Protein 8VJ1 (pdb70)

B-factor: mean 32.33, std 13.16, range [9.82, 126.59]

Nearest PDB structures (foldseek):
  8vj1-assembly1_A  TM=9.528E-01  e=2.707E-09  Borreliella garinii
  8xgc-assembly1_4  TM=5.838E-01  e=3.145E+00  Saccharomyces cerevisiae
  5no6-assembly2_I  TM=5.162E-01  e=2.946E+00  Homo sapiens
  8vj1-assembly1_A  TM=9.288E-01  e=2.405E-08  Borreliella garinii
  8vj1-assembly1_A  TM=1.007E+00  e=1.939E-09  Borreliella garinii

Solvent-accessible surface area: 14933 Å² total

Structure (mmCIF, N/CA/C/O backbone):
data_8VJ1
#
_entry.id   8VJ1
#
_cell.length_a   114.583
_cell.length_b   114.583
_cell.length_c   114.583
_cell.angle_alpha   90.000
_cell.angle_beta   90.000
_cell.angle_gamma   90.000
#
_symmetry.space_group_name_H-M   'P 43 3 2'
#
loop_
_entity.id
_entity.type
_entity.pdbx_description
1 polymer 'Telomere resolvase ResT'
2 water water
#
loop_
_atom_site.group_PDB
_atom_site.id
_atom_site.type_symbol
_atom_site.label_atom_id
_atom_site.label_alt_id
_atom_site.label_comp_id
_atom_site.label_asym_id
_atom_site.label_entity_id
_atom_site.label_seq_id
_atom_site.pdbx_PDB_ins_code
_atom_site.Cartn_x
_atom_site.Cartn_y
_atom_site.Cartn_z
_atom_site.occupancy
_atom_site.B_iso_or_equiv
_atom_site.auth_seq_id
_atom_site.auth_comp_id
_atom_site.auth_asym_id
_atom_site.auth_atom_id
_atom_site.pdbx_PDB_model_num
ATOM 1 N N . THR A 1 4 ? -2.95540 -10.15489 27.13689 1.000 34.43632 4 THR A N 1
ATOM 2 C CA . THR A 1 4 ? -1.69239 -9.42851 27.32475 1.000 42.22411 4 THR A CA 1
ATOM 3 C C . THR A 1 4 ? -0.76023 -9.54559 26.10348 1.000 44.29764 4 THR A C 1
ATOM 4 O O . THR A 1 4 ? -0.88184 -10.46044 25.28639 1.000 42.03658 4 THR A O 1
ATOM 8 N N . LEU A 1 5 ? 0.18107 -8.61381 25.99226 1.000 39.15535 5 LEU A N 1
ATOM 9 C CA . LEU A 1 5 ? 1.13324 -8.58443 24.88926 1.000 41.81331 5 LEU A CA 1
ATOM 10 C C . LEU A 1 5 ? 2.54142 -8.50673 25.46438 1.000 45.58077 5 LEU A C 1
ATOM 11 O O . LEU A 1 5 ? 2.91231 -7.50040 26.08360 1.000 42.12959 5 LEU A O 1
ATOM 16 N N . THR A 1 6 ? 3.32836 -9.55665 25.25195 1.000 42.33497 6 THR A N 1
ATOM 17 C CA . THR A 1 6 ? 4.72006 -9.49930 25.66764 1.000 49.70061 6 THR A CA 1
ATOM 18 C C . THR A 1 6 ? 5.57062 -8.79911 24.61695 1.000 45.74201 6 THR A C 1
ATOM 19 O O . THR A 1 6 ? 5.20801 -8.70315 23.44051 1.000 43.35231 6 THR A O 1
ATOM 31 N N . ASP A 1 8 ? 8.28215 -9.78948 23.24701 1.000 41.49069 8 ASP A N 1
ATOM 32 C CA . ASP A 1 8 ? 8.80240 -10.64282 22.19637 1.000 43.01305 8 ASP A CA 1
ATOM 33 C C . ASP A 1 8 ? 7.73959 -11.01790 21.18202 1.000 45.33435 8 ASP A C 1
ATOM 34 O O . ASP A 1 8 ? 8.06727 -11.23536 20.00966 1.000 38.00359 8 ASP A O 1
ATOM 39 N N . ARG A 1 9 ? 6.47382 -11.07154 21.58172 1.000 42.12211 9 ARG A N 1
ATOM 40 C CA . ARG A 1 9 ? 5.45798 -11.18102 20.55072 1.000 38.10823 9 ARG A CA 1
ATOM 41 C C . ARG A 1 9 ? 5.29339 -9.87262 19.79442 1.000 30.33034 9 ARG A C 1
ATOM 42 O O . ARG A 1 9 ? 4.98471 -9.89915 18.60180 1.000 29.38251 9 ARG A O 1
ATOM 50 N N . LEU A 1 10 ? 5.52371 -8.72960 20.44750 1.000 31.72044 10 LEU A N 1
ATOM 51 C CA . LEU A 1 10 ? 5.48626 -7.45504 19.73022 1.000 30.43512 10 LEU A CA 1
ATOM 52 C C . LEU A 1 10 ? 6.60672 -7.37708 18.69709 1.000 33.14462 10 LEU A C 1
ATOM 53 O O . LEU A 1 10 ? 6.35388 -7.10230 17.51725 1.000 31.94171 10 LEU A O 1
ATOM 58 N N . GLU A 1 11 ? 7.85364 -7.62054 19.12177 1.000 34.92412 11 GLU A N 1
ATOM 59 C CA . GLU A 1 11 ? 8.97057 -7.67248 18.18055 1.000 36.36139 11 GLU A CA 1
ATOM 60 C C . GLU A 1 11 ? 8.67835 -8.62294 17.02430 1.000 33.10973 11 GLU A C 1
ATOM 61 O O . GLU A 1 11 ? 8.94992 -8.31069 15.85951 1.000 31.13069 11 GLU A O 1
ATOM 67 N N . SER A 1 12 ? 8.11734 -9.78619 17.33137 1.000 26.58813 12 SER A N 1
ATOM 68 C CA . SER A 1 12 ? 7.76324 -10.73077 16.28559 1.000 27.61027 12 SER A CA 1
ATOM 69 C C . SER A 1 12 ? 6.68864 -10.15802 15.36613 1.000 33.37104 12 SER A C 1
ATOM 70 O O . SER A 1 12 ? 6.71654 -10.38717 14.15083 1.000 27.51556 12 SER A O 1
ATOM 73 N N . LEU A 1 13 ? 5.72304 -9.41902 15.93379 1.000 28.97945 13 LEU A N 1
ATOM 74 C CA . LEU A 1 13 ? 4.69096 -8.79203 15.12032 1.000 22.75742 13 LEU A CA 1
ATOM 75 C C . LEU A 1 13 ? 5.28413 -7.72508 14.21835 1.000 25.29570 13 LEU A C 1
ATOM 76 O O . LEU A 1 13 ? 4.79689 -7.51692 13.10045 1.000 22.99755 13 LEU A O 1
ATOM 81 N N . ILE A 1 14 ? 6.34130 -7.05913 14.68936 1.000 25.59951 14 ILE A N 1
ATOM 82 C CA . ILE A 1 14 ? 6.98513 -6.00297 13.92609 1.000 21.87227 14 ILE A CA 1
ATOM 83 C C . ILE A 1 14 ? 7.74413 -6.58848 12.73874 1.000 25.90523 14 ILE A C 1
ATOM 84 O O . ILE A 1 14 ? 7.66223 -6.07840 11.61616 1.000 20.47951 14 ILE A O 1
ATOM 89 N N . LYS A 1 15 ? 8.48859 -7.66990 12.95814 1.000 28.55761 15 LYS A N 1
ATOM 90 C CA . LYS A 1 15 ? 9.17926 -8.27444 11.82214 1.000 32.90775 15 LYS A CA 1
ATOM 91 C C . LYS A 1 15 ? 8.18257 -8.89373 10.84220 1.000 30.51075 15 LYS A C 1
ATOM 92 O O . LYS A 1 15 ? 8.34515 -8.76987 9.62106 1.000 28.66875 15 LYS A O 1
ATOM 98 N N . GLU A 1 16 ? 7.12650 -9.52709 11.36363 1.000 25.51968 16 GLU A N 1
ATOM 99 C CA . GLU A 1 16 ? 6.13886 -10.18528 10.51582 1.000 22.05676 16 GLU A CA 1
ATOM 100 C C . GLU A 1 16 ? 5.46888 -9.20088 9.57116 1.000 25.52131 16 GLU A C 1
ATOM 101 O O . GLU A 1 16 ? 5.13644 -9.55295 8.43096 1.000 23.72584 16 GLU A O 1
ATOM 107 N N . HIS A 1 17 ? 5.25163 -7.96361 10.02814 1.000 20.09160 17 HIS A N 1
ATOM 108 C CA . HIS A 1 17 ? 4.54980 -6.99493 9.19760 1.000 18.76970 17 HIS A CA 1
ATOM 109 C C . HIS A 1 17 ? 5.21197 -6.86024 7.83331 1.000 19.96402 17 HIS A C 1
ATOM 110 O O . HIS A 1 17 ? 4.52606 -6.77400 6.80524 1.000 21.24698 17 HIS A O 1
ATOM 117 N N . SER A 1 18 ? 6.54768 -6.86735 7.80190 1.000 18.97201 18 SER A N 1
ATOM 118 C CA . SER A 1 18 ? 7.26350 -6.68970 6.54493 1.000 17.05245 18 SER A CA 1
ATOM 119 C C . SER A 1 18 ? 6.99726 -7.80213 5.52717 1.000 19.02374 18 SER A C 1
ATOM 120 O O . SER A 1 18 ? 7.29084 -7.62249 4.34070 1.000 21.20058 18 SER A O 1
ATOM 123 N N . ILE A 1 19 ? 6.46922 -8.95289 5.92766 1.000 17.14045 19 ILE A N 1
ATOM 124 C CA . ILE A 1 19 ? 6.13336 -9.93861 4.91050 1.000 19.83967 19 ILE A CA 1
ATOM 125 C C . ILE A 1 19 ? 4.62881 -10.09151 4.72374 1.000 17.80275 19 ILE A C 1
ATOM 126 O O . ILE A 1 19 ? 4.19283 -10.98272 3.99173 1.000 18.57060 19 ILE A O 1
ATOM 131 N N . ILE A 1 20 ? 3.81962 -9.24230 5.35444 1.000 17.23996 20 ILE A N 1
ATOM 132 C CA . ILE A 1 20 ? 2.39123 -9.21292 5.04461 1.000 21.90283 20 ILE A CA 1
ATOM 133 C C . ILE A 1 20 ? 2.23330 -8.33913 3.81326 1.000 17.40187 20 ILE A C 1
ATOM 134 O O . ILE A 1 20 ? 1.76062 -7.20606 3.90309 1.000 19.91429 20 ILE A O 1
ATOM 139 N N . ASP A 1 21 ? 2.64873 -8.84578 2.65852 1.000 22.30379 21 ASP A N 1
ATOM 140 C CA . ASP A 1 21 ? 2.85477 -8.00354 1.49105 1.000 20.19002 21 ASP A CA 1
ATOM 141 C C . ASP A 1 21 ? 2.03514 -8.52416 0.30891 1.000 17.78247 21 ASP A C 1
ATOM 142 O O . ASP A 1 21 ? 1.21117 -9.43003 0.45180 1.000 19.56747 21 ASP A O 1
ATOM 147 N N . ASP A 1 22 ? 2.26570 -7.93396 -0.87120 1.000 20.30196 22 ASP A N 1
ATOM 148 C CA . ASP A 1 22 ? 1.44648 -8.26527 -2.03634 1.000 22.72427 22 ASP A CA 1
ATOM 149 C C . ASP A 1 22 ? 1.51521 -9.75047 -2.37377 1.000 15.64330 22 ASP A C 1
ATOM 150 O O . ASP A 1 22 ? 0.49696 -10.36886 -2.70402 1.000 19.18406 22 ASP A O 1
ATOM 155 N N . ASN A 1 23 ? 2.70636 -10.33895 -2.33128 1.000 14.12132 23 ASN A N 1
ATOM 156 C CA . ASN A 1 23 ? 2.79596 -11.73233 -2.73397 1.000 17.08692 23 ASN A CA 1
ATOM 157 C C . ASN A 1 23 ? 2.33037 -12.67137 -1.64297 1.000 15.54023 23 ASN A C 1
ATOM 158 O O . ASN A 1 23 ? 2.01947 -13.83216 -1.93479 1.000 16.55037 23 ASN A O 1
ATOM 163 N N . TYR A 1 24 ? 2.21508 -12.17121 -0.41181 1.000 17.36613 24 TYR A N 1
ATOM 164 C CA . TYR A 1 24 ? 1.61193 -12.94865 0.66568 1.000 16.30010 24 TYR A CA 1
ATOM 165 C C . TYR A 1 24 ? 0.11024 -13.11087 0.45328 1.000 14.16091 24 TYR A C 1
ATOM 166 O O . TYR A 1 24 ? -0.41367 -14.23044 0.51222 1.000 12.88298 24 TYR A O 1
ATOM 175 N N . ILE A 1 25 ? -0.60860 -12.00061 0.22981 1.000 12.07163 25 ILE A N 1
ATOM 176 C CA . ILE A 1 25 ? -2.04848 -12.13715 0.04252 1.000 12.60825 25 ILE A CA 1
ATOM 177 C C . ILE A 1 25 ? -2.34282 -12.90149 -1.25281 1.000 15.53284 25 ILE A C 1
ATOM 178 O O . ILE A 1 25 ? -3.28011 -13.69483 -1.30072 1.000 18.05117 25 ILE A O 1
ATOM 183 N N . LYS A 1 26 ? -1.51858 -12.73539 -2.29611 1.000 16.38424 26 LYS A N 1
ATOM 184 C CA . LYS A 1 26 ? -1.71555 -13.51757 -3.51730 1.000 20.12722 26 LYS A CA 1
ATOM 185 C C . LYS A 1 26 ? -1.48182 -15.00174 -3.26832 1.000 20.48534 26 LYS A C 1
ATOM 186 O O . LYS A 1 26 ? -2.17877 -15.85095 -3.83828 1.000 21.86069 26 LYS A O 1
ATOM 192 N N . THR A 1 27 ? -0.50038 -15.32592 -2.42176 1.000 17.49635 27 THR A N 1
ATOM 193 C CA . THR A 1 27 ? -0.27649 -16.70716 -2.01970 1.000 15.69488 27 THR A CA 1
ATOM 194 C C . THR A 1 27 ? -1.45129 -17.24516 -1.21505 1.000 18.52808 27 THR A C 1
ATOM 195 O O . THR A 1 27 ? -1.85626 -18.39780 -1.39953 1.000 15.62974 27 THR A O 1
ATOM 199 N N . LEU A 1 28 ? -2.02732 -16.42544 -0.33318 1.000 15.84034 28 LEU A N 1
ATOM 200 C CA . LEU A 1 28 ? -3.16248 -16.91592 0.43824 1.000 14.90705 28 LEU A CA 1
ATOM 201 C C . LEU A 1 28 ? -4.35445 -17.20355 -0.46212 1.000 18.80608 28 LEU A C 1
ATOM 202 O O . LEU A 1 28 ? -5.11048 -18.14470 -0.20424 1.000 16.41078 28 LEU A O 1
ATOM 207 N N . LEU A 1 29 ? -4.52511 -16.41777 -1.52604 1.000 17.58401 29 LEU A N 1
ATOM 208 C CA . LEU A 1 29 ? -5.67027 -16.59731 -2.40581 1.000 18.43839 29 LEU A CA 1
ATOM 209 C C . LEU A 1 29 ? -5.46945 -17.77787 -3.33795 1.000 18.45552 29 LEU A C 1
ATOM 210 O O . LEU A 1 29 ? -6.43690 -18.45784 -3.69814 1.000 19.23974 29 LEU A O 1
ATOM 215 N N . VAL A 1 30 ? -4.22372 -18.03867 -3.72175 1.000 15.75137 30 VAL A N 1
ATOM 216 C CA . VAL A 1 30 ? -3.92167 -19.25733 -4.46167 1.000 19.57998 30 VAL A CA 1
ATOM 217 C C . VAL A 1 30 ? -4.21822 -20.48215 -3.60290 1.000 19.59229 30 VAL A C 1
ATOM 218 O O . VAL A 1 30 ? -4.80879 -21.45861 -4.07555 1.000 23.96736 30 VAL A O 1
ATOM 222 N N . ILE A 1 31 ? -3.82595 -20.44670 -2.32482 1.000 17.54114 31 ILE A N 1
ATOM 223 C CA . ILE A 1 31 ? -4.12024 -21.56016 -1.43030 1.000 19.72028 31 ILE A CA 1
ATOM 224 C C . ILE A 1 31 ? -5.62576 -21.70824 -1.24892 1.000 19.95439 31 ILE A C 1
ATOM 225 O O . ILE A 1 31 ? -6.15771 -22.82113 -1.23676 1.000 21.20894 31 ILE A O 1
ATOM 230 N N . LYS A 1 32 ? -6.33410 -20.59167 -1.10867 1.000 18.42475 32 LYS A N 1
ATOM 231 C CA . LYS A 1 32 ? -7.78266 -20.66703 -0.98659 1.000 23.74089 32 LYS A CA 1
ATOM 232 C C . LYS A 1 32 ? -8.39810 -21.31309 -2.21795 1.000 23.32745 32 LYS A C 1
ATOM 233 O O . LYS A 1 32 ? -9.29306 -22.15848 -2.11157 1.000 20.73878 32 LYS A O 1
ATOM 239 N N . ASN A 1 33 ? -7.89993 -20.96702 -3.39729 1.000 24.62451 33 ASN A N 1
ATOM 240 C CA . ASN A 1 33 ? -8.46274 -21.58146 -4.58634 1.000 26.95752 33 ASN A CA 1
ATOM 241 C C . ASN A 1 33 ? -8.08258 -23.05215 -4.70438 1.000 24.62790 33 ASN A C 1
ATOM 242 O O . ASN A 1 33 ? -8.86621 -23.83740 -5.24969 1.000 25.72873 33 ASN A O 1
ATOM 247 N N . LEU A 1 34 ? -6.92153 -23.45659 -4.17500 1.000 21.56765 34 LEU A N 1
ATOM 248 C CA . LEU A 1 34 ? -6.59189 -24.87949 -4.16931 1.000 24.18259 34 LEU A CA 1
ATOM 249 C C . LEU A 1 34 ? -7.55768 -25.65940 -3.28988 1.000 24.82815 34 LEU A C 1
ATOM 250 O O . LEU A 1 34 ? -8.01486 -26.74054 -3.67130 1.000 27.03612 34 LEU A O 1
ATOM 263 N N . LEU A 1 36 ? -10.58244 -24.74334 -2.45390 1.000 24.69304 36 LEU A N 1
ATOM 264 C CA . LEU A 1 36 ? -11.89130 -24.63453 -3.09425 1.000 29.18526 36 LEU A CA 1
ATOM 265 C C . LEU A 1 36 ? -12.01397 -25.60872 -4.25512 1.000 26.77753 36 LEU A C 1
ATOM 266 O O . LEU A 1 36 ? -12.98204 -26.36846 -4.34403 1.000 29.40926 36 LEU A O 1
ATOM 271 N N . LYS A 1 37 ? -11.03561 -25.58718 -5.16096 1.000 26.12696 37 LYS A N 1
ATOM 272 C CA . LYS A 1 37 ? -11.03004 -26.49760 -6.30000 1.000 31.65508 37 LYS A CA 1
ATOM 273 C C . LYS A 1 37 ? -11.21091 -27.95097 -5.86352 1.000 34.97578 37 LYS A C 1
ATOM 274 O O . LYS A 1 37 ? -11.92807 -28.71568 -6.51580 1.000 40.06314 37 LYS A O 1
ATOM 280 N N . ASP A 1 38 ? -10.58993 -28.34326 -4.75477 1.000 25.88883 38 ASP A N 1
ATOM 281 C CA . ASP A 1 38 ? -10.62454 -29.72111 -4.28990 1.000 25.68166 38 ASP A CA 1
ATOM 282 C C . ASP A 1 38 ? -11.65012 -29.95181 -3.19222 1.000 28.21702 38 ASP A C 1
ATOM 283 O O . ASP A 1 38 ? -11.74018 -31.07042 -2.68317 1.000 26.46009 38 ASP A O 1
ATOM 288 N N . ASN A 1 39 ? -12.39674 -28.91967 -2.78733 1.000 26.33488 39 ASN A N 1
ATOM 289 C CA . ASN A 1 39 ? -13.42183 -29.05741 -1.75028 1.000 26.32338 39 ASN A CA 1
ATOM 290 C C . ASN A 1 39 ? -12.83367 -29.52938 -0.41601 1.000 25.99371 39 ASN A C 1
ATOM 291 O O . ASN A 1 39 ? -13.44674 -30.31738 0.31065 1.000 24.87927 39 ASN A O 1
ATOM 296 N N . LEU A 1 40 ? -11.64944 -29.01933 -0.07961 1.000 21.68801 40 LEU A N 1
ATOM 297 C CA . LEU A 1 40 ? -10.94749 -29.42501 1.13269 1.000 24.31633 40 LEU A CA 1
ATOM 298 C C . LEU A 1 40 ? -11.54114 -28.76873 2.37794 1.000 23.47109 40 LEU A C 1
ATOM 299 O O . LEU A 1 40 ? -11.77286 -27.55125 2.41366 1.000 22.96906 40 LEU A O 1
ATOM 304 N N . ASP A 1 41 ? -11.77451 -29.58158 3.40188 1.000 21.45593 41 ASP A N 1
ATOM 305 C CA . ASP A 1 41 ? -12.00832 -29.05727 4.74084 1.000 22.06845 41 ASP A CA 1
ATOM 306 C C . ASP A 1 41 ? -10.69404 -28.67942 5.43108 1.000 21.85190 41 ASP A C 1
ATOM 307 O O . ASP A 1 41 ? -10.66735 -27.75406 6.24757 1.000 27.27215 41 ASP A O 1
ATOM 312 N N . THR A 1 42 ? -9.61113 -29.39920 5.15220 1.000 19.25335 42 THR A N 1
ATOM 313 C CA . THR A 1 42 ? -8.30718 -29.12256 5.73185 1.000 22.93383 42 THR A CA 1
ATOM 314 C C . THR A 1 42 ? -7.25629 -29.22825 4.64657 1.000 24.38972 42 THR A C 1
ATOM 315 O O . THR A 1 42 ? -7.35851 -30.05294 3.73581 1.000 19.88734 42 THR A O 1
ATOM 319 N N . LEU A 1 43 ? -6.23890 -28.38509 4.76850 1.000 23.14332 43 LEU A N 1
ATOM 320 C CA . LEU A 1 43 ? -5.05355 -28.44172 3.93545 1.000 22.98701 43 LEU A CA 1
ATOM 321 C C . LEU A 1 43 ? -3.87275 -28.79791 4.83298 1.000 22.17120 43 LEU A C 1
ATOM 322 O O . LEU A 1 43 ? -3.68806 -28.19828 5.89823 1.000 22.37985 43 LEU A O 1
ATOM 327 N N . ALA A 1 44 ? -3.10054 -29.78841 4.41616 1.000 25.01433 44 ALA A N 1
ATOM 328 C CA . ALA A 1 44 ? -2.00264 -30.33169 5.20065 1.000 23.47920 44 ALA A CA 1
ATOM 329 C C . ALA A 1 44 ? -0.67058 -29.93946 4.57842 1.000 26.68900 44 ALA A C 1
ATOM 330 O O . ALA A 1 44 ? -0.52708 -29.92150 3.35071 1.000 21.54825 44 ALA A O 1
ATOM 340 N N . VAL A 1 46 ? 2.25940 -31.07511 3.29615 1.000 28.11739 46 VAL A N 1
ATOM 341 C CA . VAL A 1 46 ? 2.75247 -32.38884 2.90216 1.000 33.26759 46 VAL A CA 1
ATOM 342 C C . VAL A 1 46 ? 3.67536 -32.23416 1.70775 1.000 33.13348 46 VAL A C 1
ATOM 343 O O . VAL A 1 46 ? 3.84188 -31.14464 1.15939 1.000 32.17012 46 VAL A O 1
ATOM 347 N N . ARG A 1 47 ? 4.29824 -33.35260 1.32906 1.000 36.20854 47 ARG A N 1
ATOM 348 C CA . ARG A 1 47 ? 5.22495 -33.36626 0.20350 1.000 36.80909 47 ARG A CA 1
ATOM 349 C C . ARG A 1 47 ? 4.51567 -32.93759 -1.07463 1.000 32.77942 47 ARG A C 1
ATOM 350 O O . ARG A 1 47 ? 3.39941 -33.37748 -1.36034 1.000 30.10062 47 ARG A O 1
ATOM 358 N N . GLY A 1 48 ? 5.16109 -32.06430 -1.83609 1.000 30.36615 48 GLY A N 1
ATOM 359 C CA . GLY A 1 48 ? 4.61819 -31.61286 -3.09253 1.000 36.59743 48 GLY A CA 1
ATOM 360 C C . GLY A 1 48 ? 3.72239 -30.39488 -3.02512 1.000 40.81482 48 GLY A C 1
ATOM 361 O O . GLY A 1 48 ? 3.42352 -29.81999 -4.07883 1.000 43.03870 48 GLY A O 1
ATOM 362 N N . LEU A 1 49 ? 3.26324 -29.99135 -1.83303 1.000 38.04349 49 LEU A N 1
ATOM 363 C CA . LEU A 1 49 ? 2.38752 -28.82315 -1.73988 1.000 32.21463 49 LEU A CA 1
ATOM 364 C C . LEU A 1 49 ? 3.10810 -27.55411 -2.18548 1.000 29.38770 49 LEU A C 1
ATOM 365 O O . LEU A 1 49 ? 2.52531 -26.70782 -2.87328 1.000 26.68148 49 LEU A O 1
ATOM 370 N N . ASN A 1 50 ? 4.38013 -27.40897 -1.80963 1.000 26.53268 50 ASN A N 1
ATOM 371 C CA . ASN A 1 50 ? 5.13062 -26.22524 -2.20886 1.000 30.68107 50 ASN A CA 1
ATOM 372 C C . ASN A 1 50 ? 5.18927 -26.08581 -3.72681 1.000 32.71144 50 ASN A C 1
ATOM 373 O O . ASN A 1 50 ? 5.12147 -24.96565 -4.251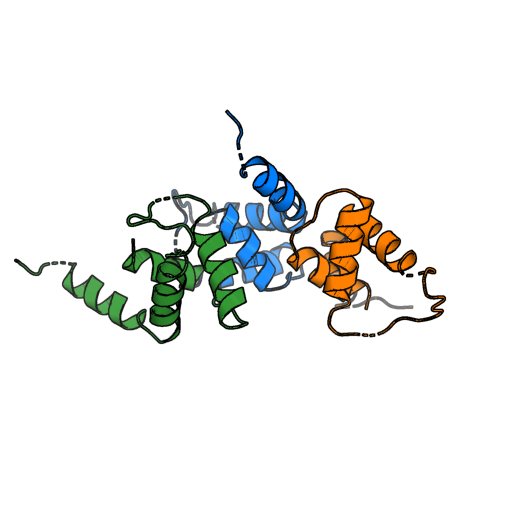80 1.000 32.44253 50 ASN A O 1
ATOM 378 N N . VAL A 1 51 ? 5.28494 -27.20534 -4.44653 1.000 35.11437 51 VAL A N 1
ATOM 379 C CA . VAL A 1 51 ? 5.30319 -27.17020 -5.90725 1.000 31.79345 51 VAL A CA 1
ATOM 380 C C . VAL A 1 51 ? 3.91591 -26.87781 -6.46982 1.000 29.00480 51 VAL A C 1
ATOM 381 O O . VAL A 1 51 ? 3.77454 -26.12309 -7.44037 1.000 28.60557 51 VAL A O 1
ATOM 385 N N . LYS A 1 52 ? 2.87019 -27.46348 -5.88445 1.000 26.22342 52 LYS A N 1
ATOM 386 C CA . LYS A 1 52 ? 1.52422 -27.16635 -6.36292 1.000 26.87450 52 LYS A CA 1
ATOM 387 C C . LYS A 1 52 ? 1.17440 -25.69769 -6.17447 1.000 22.06379 52 LYS A C 1
ATOM 388 O O . LYS A 1 52 ? 0.43653 -25.13025 -6.98632 1.000 25.67159 52 LYS A O 1
ATOM 394 N N . ILE A 1 53 ? 1.68207 -25.07348 -5.10521 1.000 25.96409 53 ILE A N 1
ATOM 395 C CA . ILE A 1 53 ? 1.42736 -23.65459 -4.87401 1.000 23.61464 53 ILE A CA 1
ATOM 396 C C . ILE A 1 53 ? 2.16942 -22.82348 -5.90063 1.000 18.05893 53 ILE A C 1
ATOM 397 O O . ILE A 1 53 ? 1.61140 -21.88537 -6.48233 1.000 18.01875 53 ILE A O 1
ATOM 402 N N . ARG A 1 54 ? 3.42868 -23.18054 -6.15695 1.000 19.58336 54 ARG A N 1
ATOM 403 C CA . ARG A 1 54 ? 4.26118 -22.41867 -7.07860 1.000 24.09927 54 ARG A CA 1
ATOM 404 C C . ARG A 1 54 ? 3.71309 -22.47812 -8.49656 1.000 21.10350 54 ARG A C 1
ATOM 405 O O . ARG A 1 54 ? 3.61494 -21.45026 -9.17287 1.000 30.09370 54 ARG A O 1
ATOM 413 N N . LYS A 1 55 ? 3.30888 -23.66063 -8.94889 1.000 25.25552 55 LYS A N 1
ATOM 414 C CA . LYS A 1 55 ? 2.68244 -23.77770 -10.26094 1.000 25.64108 55 LYS A CA 1
ATOM 415 C C . LYS A 1 55 ? 1.43326 -22.92026 -10.34854 1.000 26.89748 55 LYS A C 1
ATOM 416 O O . LYS A 1 55 ? 1.25971 -22.15754 -11.30352 1.000 30.36252 55 LYS A O 1
ATOM 422 N N . ALA A 1 56 ? 0.54177 -23.03433 -9.36016 1.000 23.69718 56 ALA A N 1
ATOM 423 C CA . ALA A 1 56 ? -0.72408 -22.31034 -9.45198 1.000 22.47701 56 ALA A CA 1
ATOM 424 C C . ALA A 1 56 ? -0.50499 -20.80667 -9.36967 1.000 25.52068 56 ALA A C 1
ATOM 425 O O . ALA A 1 56 ? -1.20844 -20.03690 -10.03306 1.000 26.61830 56 ALA A O 1
ATOM 427 N N . PHE A 1 57 ? 0.45973 -20.36548 -8.55359 1.000 26.05359 57 PHE A N 1
ATOM 428 C CA . PHE A 1 57 ? 0.76790 -18.93937 -8.49690 1.000 24.65070 57 PHE A CA 1
ATOM 429 C C . PHE A 1 57 ? 1.28385 -18.45142 -9.84537 1.000 24.13441 57 PHE A C 1
ATOM 430 O O . PHE A 1 57 ? 0.88662 -17.38258 -10.31561 1.000 20.27020 57 PHE A O 1
ATOM 438 N N . LYS A 1 58 ? 2.16185 -19.23151 -10.48882 1.000 24.38651 58 LYS A N 1
ATOM 439 C CA . LYS A 1 58 ? 2.71180 -18.82298 -11.78272 1.000 26.24143 58 LYS A CA 1
ATOM 440 C C . LYS A 1 58 ? 1.62261 -18.75467 -12.84916 1.000 27.74533 58 LYS A C 1
ATOM 441 O O . LYS A 1 58 ? 1.59575 -17.82330 -13.66103 1.000 30.49024 58 LYS A O 1
ATOM 447 N N . ALA A 1 59 ? 0.69496 -19.71334 -12.83187 1.000 25.48818 59 ALA A N 1
ATOM 448 C CA . ALA A 1 59 ? -0.43597 -19.71372 -13.75479 1.000 31.40772 59 ALA A CA 1
ATOM 449 C C . ALA A 1 59 ? -1.47087 -18.63324 -13.42509 1.000 29.24921 59 ALA A C 1
ATOM 450 O O . ALA A 1 59 ? -2.18585 -18.17448 -14.32448 1.000 31.97990 59 ALA A O 1
ATOM 452 N N . THR A 1 60 ? -1.59723 -18.22535 -12.15975 1.000 27.12281 60 THR A N 1
ATOM 453 C CA . THR A 1 60 ? -2.57206 -17.17749 -11.83993 1.000 24.74152 60 THR A CA 1
ATOM 454 C C . THR A 1 60 ? -2.02597 -15.77453 -12.12447 1.000 22.07081 60 THR A C 1
ATOM 455 O O . THR A 1 60 ? -2.77136 -14.90303 -12.58135 1.000 23.51947 60 THR A O 1
ATOM 459 N N . TYR A 1 61 ? -0.73245 -15.52706 -11.87329 1.000 25.58555 61 TYR A N 1
ATOM 460 C CA . TYR A 1 61 ? -0.21116 -14.16308 -11.89110 1.000 25.66432 61 TYR A CA 1
ATOM 461 C C . TYR A 1 61 ? 0.88093 -13.89203 -12.91373 1.000 20.55179 61 TYR A C 1
ATOM 462 O O . TYR A 1 61 ? 1.23008 -12.72069 -13.10531 1.000 22.72305 61 TYR A O 1
ATOM 471 N N . GLY A 1 62 ? 1.44194 -14.91705 -13.55986 1.000 23.95557 62 GLY A N 1
ATOM 472 C CA . GLY A 1 62 ? 2.40541 -14.71209 -14.62349 1.000 16.31308 62 GLY A CA 1
ATOM 473 C C . GLY A 1 62 ? 3.86028 -14.67510 -14.20619 1.000 25.05926 62 GLY A C 1
ATOM 474 O O . GLY A 1 62 ? 4.73489 -14.56351 -15.07766 1.000 26.78794 62 GLY A O 1
ATOM 475 N N . TYR A 1 63 ? 4.15623 -14.77564 -12.91476 1.000 18.01824 63 TYR A N 1
ATOM 476 C CA . TYR A 1 63 ? 5.52745 -14.73208 -12.44144 1.000 17.60588 63 TYR A CA 1
ATOM 477 C C . TYR A 1 63 ? 5.59051 -15.56017 -11.16507 1.000 22.90282 63 TYR A C 1
ATOM 478 O O . TYR A 1 63 ? 4.55646 -15.95017 -10.61558 1.000 24.15421 63 TYR A O 1
ATOM 487 N N . ASN A 1 64 ? 6.81184 -15.83551 -10.69942 1.000 19.41655 64 ASN A N 1
ATOM 488 C CA . ASN A 1 64 ? 7.06351 -16.47650 -9.41269 1.000 19.03826 64 ASN A CA 1
ATOM 489 C C . ASN A 1 64 ? 7.97661 -15.58080 -8.58379 1.000 19.40053 64 ASN A C 1
ATOM 490 O O . ASN A 1 64 ? 8.80061 -14.84707 -9.12739 1.000 19.13607 64 ASN A O 1
ATOM 495 N N . 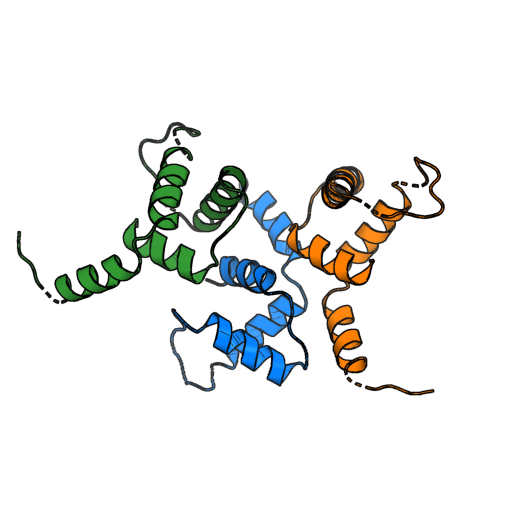TYR A 1 65 ? 7.83000 -15.63304 -7.26504 1.000 21.68605 65 TYR A N 1
ATOM 496 C CA . TYR A 1 65 ? 8.78230 -14.99218 -6.36311 1.000 23.28404 65 TYR A CA 1
ATOM 497 C C . TYR A 1 65 ? 9.80090 -16.03251 -5.89913 1.000 17.69938 65 TYR A C 1
ATOM 498 O O . TYR A 1 65 ? 9.65837 -17.22376 -6.17139 1.000 21.65313 65 TYR A O 1
ATOM 507 N N . ASN A 1 66 ? 10.84741 -15.59038 -5.20634 1.000 23.25770 66 ASN A N 1
ATOM 508 C CA . ASN A 1 66 ? 11.93895 -16.53068 -4.97408 1.000 27.68627 66 ASN A CA 1
ATOM 509 C C . ASN A 1 66 ? 11.53669 -17.60439 -3.96136 1.000 28.12394 66 ASN A C 1
ATOM 510 O O . ASN A 1 66 ? 10.63724 -17.41027 -3.13917 1.000 26.16751 66 ASN A O 1
ATOM 515 N N . TYR A 1 67 ? 12.18869 -18.77031 -4.08369 1.000 27.05799 67 TYR A N 1
ATOM 516 C CA . TYR A 1 67 ? 11.81541 -19.97346 -3.33593 1.000 30.39921 67 TYR A CA 1
ATOM 517 C C . TYR A 1 67 ? 11.74244 -19.72223 -1.83314 1.000 27.21798 67 TYR A C 1
ATOM 518 O O . TYR A 1 67 ? 10.80326 -20.16601 -1.16418 1.000 28.53808 67 TYR A O 1
ATOM 527 N N . ILE A 1 68 ? 12.75935 -19.05957 -1.27751 1.000 23.21003 68 ILE A N 1
ATOM 528 C CA . ILE A 1 68 ? 12.87313 -18.95189 0.17271 1.000 25.32257 68 ILE A CA 1
ATOM 529 C C . ILE A 1 68 ? 11.73579 -18.11133 0.74074 1.000 29.03773 68 ILE A C 1
ATOM 530 O O . ILE A 1 68 ? 11.29041 -18.33829 1.87363 1.000 25.90211 68 ILE A O 1
ATOM 535 N N . LYS A 1 69 ? 11.24096 -17.14532 -0.04132 1.000 25.15315 69 LYS A N 1
ATOM 536 C CA . LYS A 1 69 ? 10.09223 -16.34075 0.36656 1.000 25.93310 69 LYS A CA 1
ATOM 537 C C . LYS A 1 69 ? 8.88088 -17.21360 0.69735 1.000 22.87557 69 LYS A C 1
ATOM 538 O O . LYS A 1 69 ? 8.16169 -16.94500 1.66893 1.000 16.23202 69 LYS A O 1
ATOM 544 N N . LEU A 1 70 ? 8.63366 -18.25667 -0.10586 1.000 18.93273 70 LEU A N 1
ATOM 545 C CA . LEU A 1 70 ? 7.53426 -19.16720 0.19217 1.000 21.26571 70 LEU A CA 1
ATOM 546 C C . LEU A 1 70 ? 7.69402 -19.76992 1.58355 1.000 25.31149 70 LEU A C 1
ATOM 547 O O . LEU A 1 70 ? 6.71338 -19.89206 2.33013 1.000 19.42670 70 LEU A O 1
ATOM 552 N N . THR A 1 71 ? 8.93425 -20.10768 1.96438 1.000 21.64967 71 THR A N 1
ATOM 553 C CA . THR A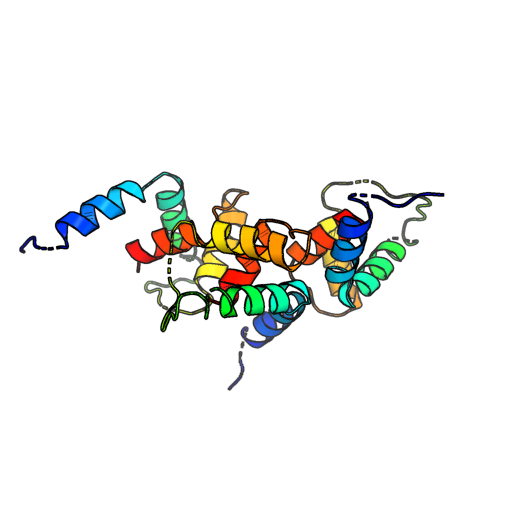 1 71 ? 9.17820 -20.67552 3.28447 1.000 22.19705 71 THR A CA 1
ATOM 554 C C . THR A 1 71 ? 8.81554 -19.69088 4.39002 1.000 20.51425 71 THR A C 1
ATOM 555 O O . THR A 1 71 ? 8.24201 -20.08207 5.41114 1.000 19.71964 71 THR A O 1
ATOM 559 N N . GLU A 1 72 ? 9.14913 -18.41145 4.21357 1.000 18.24787 72 GLU A N 1
ATOM 560 C CA . GLU A 1 72 ? 8.72604 -17.40908 5.18675 1.000 21.81380 72 GLU A CA 1
ATOM 561 C C . GLU A 1 72 ? 7.20169 -17.29093 5.24338 1.000 16.71143 72 GLU A C 1
ATOM 562 O O . GLU A 1 72 ? 6.62446 -17.18960 6.33254 1.000 19.41116 72 GLU A O 1
ATOM 568 N N . TYR A 1 73 ? 6.52932 -17.33362 4.08651 1.000 15.64291 73 TYR A N 1
ATOM 569 C CA . TYR A 1 73 ? 5.06774 -17.28230 4.07606 1.000 19.60853 73 TYR A CA 1
ATOM 570 C C . TYR A 1 73 ? 4.46547 -18.49772 4.77769 1.000 19.32463 73 TYR A C 1
ATOM 571 O O . TYR A 1 73 ? 3.54295 -18.36501 5.59163 1.000 14.27974 73 TYR A O 1
ATOM 580 N N . LEU A 1 74 ? 4.97658 -19.69509 4.46921 1.000 15.26026 74 LEU A N 1
ATOM 581 C CA . LEU A 1 74 ? 4.42095 -20.90910 5.05970 1.000 19.07803 74 LEU A CA 1
ATOM 582 C C . LEU A 1 74 ? 4.61475 -20.94316 6.57280 1.000 22.28829 74 LEU A C 1
ATOM 583 O O . LEU A 1 74 ? 3.75058 -21.44374 7.29988 1.000 22.87310 74 LEU A O 1
ATOM 588 N N . SER A 1 75 ? 5.71486 -20.38706 7.07099 1.000 21.27479 75 SER A N 1
ATOM 589 C CA . SER A 1 75 ? 5.97104 -20.44184 8.50357 1.000 24.31597 75 SER A CA 1
ATOM 590 C C . SER A 1 75 ? 4.98488 -19.60586 9.30565 1.000 20.08044 75 SER A C 1
ATOM 591 O O . SER A 1 75 ? 4.85136 -19.82301 10.50694 1.000 27.77359 75 SER A O 1
ATOM 594 N N . ILE A 1 76 ? 4.27798 -18.67404 8.68213 1.000 22.29335 76 ILE A N 1
ATOM 595 C CA . ILE A 1 76 ? 3.22060 -17.96725 9.39423 1.000 24.05295 76 ILE A CA 1
ATOM 596 C C . ILE A 1 76 ? 1.83426 -18.44049 8.98331 1.000 23.84017 76 ILE A C 1
ATOM 597 O O . ILE A 1 76 ? 0.86048 -18.18014 9.71982 1.000 28.27777 76 ILE A O 1
ATOM 602 N N . ILE A 1 77 ? 1.69468 -19.15639 7.87927 1.000 21.54040 77 ILE A N 1
ATOM 603 C CA . ILE A 1 77 ? 0.38620 -19.67712 7.51932 1.000 20.19491 77 ILE A CA 1
ATOM 604 C C . ILE A 1 77 ? 0.10348 -20.96965 8.26062 1.000 23.66623 77 ILE A C 1
ATOM 605 O O . ILE A 1 77 ? -1.01646 -21.19839 8.71695 1.000 26.05927 77 ILE A O 1
ATOM 610 N N . PHE A 1 78 ? 1.10265 -21.83738 8.37586 1.000 25.18426 78 PHE A N 1
ATOM 611 C CA . PHE A 1 78 ? 0.93147 -23.13375 9.02084 1.000 26.94535 78 PHE A CA 1
ATOM 612 C C . PHE A 1 78 ? 1.49664 -23.13190 10.44003 1.000 38.60195 78 PHE A C 1
ATOM 613 O O . PHE A 1 78 ? 1.77999 -22.07520 11.00750 1.000 44.77848 78 PHE A O 1
ATOM 621 N N . SER B 1 3 ? 10.43776 0.33634 -31.02437 1.000 40.90444 3 SER B N 1
ATOM 622 C CA . SER B 1 3 ? 10.16149 0.47663 -29.59176 1.000 42.07904 3 SER B CA 1
ATOM 623 C C . SER B 1 3 ? 9.14173 -0.59497 -29.14229 1.000 37.93016 3 SER B C 1
ATOM 624 O O . SER B 1 3 ? 7.92853 -0.47696 -29.37290 1.000 32.61237 3 SER B O 1
ATOM 627 N N . THR B 1 4 ? 9.65919 -1.62422 -28.47573 1.000 30.19786 4 THR B N 1
ATOM 628 C CA . THR B 1 4 ? 9.01220 -2.92228 -28.37880 1.000 31.85867 4 THR B CA 1
ATOM 629 C C . THR B 1 4 ? 8.93947 -3.39288 -26.93179 1.000 24.72762 4 THR B C 1
ATOM 630 O O . THR B 1 4 ? 9.77753 -3.04522 -26.10372 1.000 27.08313 4 THR B O 1
ATOM 634 N N . LEU B 1 5 ? 7.92917 -4.19814 -26.63706 1.000 27.43157 5 LEU B N 1
ATOM 635 C CA . LEU B 1 5 ? 7.78639 -4.83282 -25.33365 1.000 21.99696 5 LEU B CA 1
ATOM 636 C C . LEU B 1 5 ? 7.47751 -6.30400 -25.53903 1.000 21.18082 5 LEU B C 1
ATOM 637 O O . LEU B 1 5 ? 6.55266 -6.64959 -26.27899 1.000 22.97251 5 LEU B O 1
ATOM 642 N N . THR B 1 6 ? 8.24526 -7.16780 -24.89511 1.000 23.25156 6 THR B N 1
ATOM 643 C CA . THR B 1 6 ? 7.93054 -8.58873 -24.90123 1.000 22.45239 6 THR B CA 1
ATOM 644 C C . THR B 1 6 ? 7.11871 -8.96524 -23.66840 1.000 24.25401 6 THR B C 1
ATOM 645 O O . THR B 1 6 ? 7.03964 -8.21856 -22.69421 1.000 18.08034 6 THR B O 1
ATOM 657 N N . ASP B 1 8 ? 7.98629 -11.47822 -21.72102 1.000 20.72297 8 ASP B N 1
ATOM 658 C CA . ASP B 1 8 ? 8.97836 -11.70486 -20.66666 1.000 29.73598 8 ASP B CA 1
ATOM 659 C C . ASP B 1 8 ? 9.21783 -10.43519 -19.85650 1.000 24.25952 8 ASP B C 1
ATOM 660 O O . ASP B 1 8 ? 9.13184 -10.45144 -18.62716 1.000 20.51510 8 ASP B O 1
ATOM 665 N N . ARG B 1 9 ? 9.51415 -9.31917 -20.53269 1.000 22.37719 9 ARG B N 1
ATOM 666 C CA . ARG B 1 9 ? 9.75789 -8.07182 -19.81619 1.000 17.88074 9 ARG B CA 1
ATOM 667 C C . ARG B 1 9 ? 8.49523 -7.58656 -19.09934 1.000 20.36942 9 ARG B C 1
ATOM 668 O O . ARG B 1 9 ? 8.58253 -7.03357 -17.99376 1.000 14.32325 9 ARG B O 1
ATOM 676 N N . LEU B 1 10 ? 7.31583 -7.82110 -19.68401 1.000 15.35450 10 LEU B N 1
ATOM 677 C CA . LEU B 1 10 ? 6.06854 -7.44337 -19.02215 1.000 16.78280 10 LEU B CA 1
ATOM 678 C C . LEU B 1 10 ? 5.86900 -8.20588 -17.70584 1.000 21.30133 10 LEU B C 1
ATOM 679 O O . LEU B 1 10 ? 5.48713 -7.61707 -16.68190 1.000 18.73967 10 LEU B O 1
ATOM 684 N N . GLU B 1 11 ? 6.08182 -9.52504 -17.71822 1.000 16.60389 11 GLU B N 1
ATOM 685 C CA . GLU B 1 11 ? 5.91511 -10.27324 -16.48526 1.000 18.56395 11 GLU B CA 1
ATOM 686 C C . GLU B 1 11 ? 6.94678 -9.84110 -15.45954 1.000 18.58818 11 GLU B C 1
ATOM 687 O O . GLU B 1 11 ? 6.66913 -9.82280 -14.25567 1.000 18.80568 11 GLU B O 1
ATOM 693 N N . SER B 1 12 ? 8.12389 -9.45134 -15.91787 1.000 16.32912 12 SER B N 1
ATOM 694 C CA . SER B 1 12 ? 9.14663 -9.03640 -14.98158 1.000 16.39142 12 SER B CA 1
ATOM 695 C C . SER B 1 12 ? 8.81594 -7.68479 -14.35880 1.000 18.30330 12 SER B C 1
ATOM 696 O O . SER B 1 12 ? 9.10364 -7.46525 -13.17463 1.000 20.57744 12 SER B O 1
ATOM 699 N N . LEU B 1 13 ? 8.19633 -6.77974 -15.12503 1.000 15.88343 13 LEU B N 1
ATOM 700 C CA . LEU B 1 13 ? 7.73969 -5.50817 -14.56997 1.000 15.81015 13 LEU B CA 1
ATOM 701 C C . LEU B 1 13 ? 6.60738 -5.72456 -13.57304 1.000 19.55402 13 LEU B C 1
ATOM 702 O O . LEU B 1 13 ? 6.52307 -5.02749 -12.55187 1.000 16.75739 13 LEU B O 1
ATOM 707 N N . ILE B 1 14 ? 5.71600 -6.67483 -13.86672 1.000 17.18388 14 ILE B N 1
ATOM 708 C CA . ILE B 1 14 ? 4.61175 -6.96132 -12.96280 1.000 15.07094 14 ILE B CA 1
ATOM 709 C C . ILE B 1 14 ? 5.14020 -7.56150 -11.66535 1.000 19.70208 14 ILE B C 1
ATOM 710 O O . ILE B 1 14 ? 4.64549 -7.26096 -10.57048 1.000 19.70197 14 ILE B O 1
ATOM 715 N N . LYS B 1 15 ? 6.16338 -8.40659 -11.76421 1.000 19.66997 15 LYS B N 1
ATOM 716 C CA . LYS B 1 15 ? 6.76924 -8.96081 -10.56145 1.000 22.52576 15 LYS B CA 1
ATOM 717 C C . LYS B 1 15 ? 7.41969 -7.86920 -9.71868 1.000 18.93570 15 LYS B C 1
ATOM 718 O O . LYS B 1 15 ? 7.26401 -7.84847 -8.49458 1.000 22.29689 15 LYS B O 1
ATOM 724 N N . GLU B 1 16 ? 8.13086 -6.93757 -10.35812 1.000 16.61154 16 GLU B N 1
ATOM 725 C CA . GLU B 1 16 ? 8.80543 -5.89142 -9.59852 1.000 18.95798 16 GLU B CA 1
ATOM 726 C C . GLU B 1 16 ? 7.81326 -4.98523 -8.88436 1.000 19.82815 16 GLU B C 1
ATOM 727 O O . GLU B 1 16 ? 8.09075 -4.52463 -7.77052 1.000 18.31752 16 GLU B O 1
ATOM 733 N N . HIS B 1 17 ? 6.64588 -4.74038 -9.48640 1.000 18.44495 17 HIS B N 1
ATOM 734 C CA . HIS B 1 17 ? 5.61802 -3.98554 -8.78332 1.000 14.57895 17 HIS B CA 1
ATOM 735 C C . HIS B 1 17 ? 5.20773 -4.67317 -7.48788 1.000 15.39019 17 HIS B C 1
ATOM 736 O O . HIS B 1 17 ? 4.99697 -4.00470 -6.47055 1.000 15.87413 17 HIS B O 1
ATOM 743 N N . SER B 1 18 ? 5.05717 -6.00516 -7.51441 1.000 12.84936 18 SER B N 1
ATOM 744 C CA . SER B 1 18 ? 4.61312 -6.75027 -6.34062 1.000 14.78649 18 SER B CA 1
ATOM 745 C C . SER B 1 18 ? 5.65285 -6.76525 -5.22268 1.000 16.84074 18 SER B C 1
ATOM 746 O O . SER B 1 18 ? 5.30515 -7.02254 -4.07243 1.000 17.98203 18 SER B O 1
ATOM 749 N N . ILE B 1 19 ? 6.91336 -6.51118 -5.53629 1.000 16.78139 19 ILE B N 1
ATOM 750 C CA . ILE B 1 19 ? 7.95714 -6.43326 -4.52695 1.000 17.80535 19 ILE B CA 1
ATOM 751 C C . ILE B 1 19 ? 8.03857 -5.03865 -3.91855 1.000 21.33017 19 ILE B C 1
ATOM 752 O O . ILE B 1 19 ? 8.29147 -4.88897 -2.72040 1.000 22.01321 19 ILE B O 1
ATOM 757 N N . ILE B 1 20 ? 7.86056 -4.00732 -4.74088 1.000 18.10102 20 ILE B N 1
ATOM 758 C CA . ILE B 1 20 ? 8.1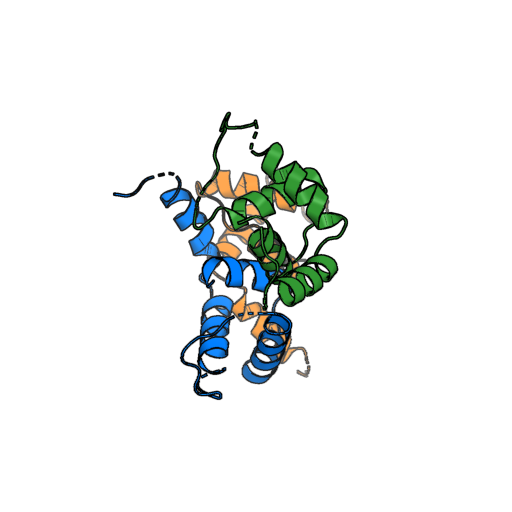6019 -2.64851 -4.31561 1.000 20.83824 20 ILE B CA 1
ATOM 759 C C . ILE B 1 20 ? 7.08568 -2.20583 -3.33825 1.000 21.52790 20 ILE B C 1
ATOM 760 O O . ILE B 1 20 ? 5.89370 -2.24523 -3.66570 1.000 24.94670 20 ILE B O 1
ATOM 765 N N . ASP B 1 21 ? 7.49672 -1.78997 -2.14002 1.000 20.00882 21 ASP B N 1
ATOM 766 C CA . ASP B 1 21 ? 6.60296 -1.30370 -1.08919 1.000 21.43466 21 ASP B CA 1
ATOM 767 C C . ASP B 1 21 ? 7.30859 -0.19345 -0.30460 1.000 20.07517 21 ASP B C 1
ATOM 768 O O . ASP B 1 21 ? 8.38641 0.27531 -0.68545 1.000 21.74144 21 ASP B O 1
ATOM 773 N N . ASP B 1 22 ? 6.68865 0.22777 0.80333 1.000 21.68707 22 ASP B N 1
ATOM 774 C CA . ASP B 1 22 ? 7.23487 1.32367 1.60715 1.000 25.08133 22 ASP B CA 1
ATOM 775 C C . ASP B 1 22 ? 8.62765 0.99085 2.14175 1.000 22.95419 22 ASP B C 1
ATOM 776 O O . ASP B 1 22 ? 9.49416 1.86149 2.20333 1.000 21.03707 22 ASP B O 1
ATOM 781 N N . ASN B 1 23 ? 8.86667 -0.26120 2.53135 1.000 23.03901 23 ASN B N 1
ATOM 782 C CA . ASN B 1 23 ? 10.19123 -0.60072 3.03888 1.000 23.84901 23 ASN B CA 1
ATOM 783 C C . ASN B 1 23 ? 11.24301 -0.50662 1.94091 1.000 24.48493 23 ASN B C 1
ATOM 784 O O . ASN B 1 23 ? 12.42552 -0.26502 2.22429 1.000 21.53560 23 ASN B O 1
ATOM 789 N N . TYR B 1 24 ? 10.82679 -0.68047 0.68666 1.000 21.24041 24 TYR B N 1
ATOM 790 C CA . TYR B 1 24 ? 11.76119 -0.55722 -0.41780 1.000 21.48346 24 TYR B CA 1
ATOM 791 C C . TYR B 1 24 ? 12.19916 0.89233 -0.61509 1.000 20.46116 24 TYR B C 1
ATOM 792 O O . TYR B 1 24 ? 13.38967 1.15544 -0.80405 1.000 20.96151 24 TYR B O 1
ATOM 801 N N . ILE B 1 25 ? 11.26923 1.85177 -0.57031 1.000 19.97751 25 ILE B N 1
ATOM 802 C CA . ILE B 1 25 ? 11.69599 3.23779 -0.73371 1.000 20.63324 25 ILE B CA 1
ATOM 803 C C . ILE B 1 25 ? 12.56909 3.66075 0.45158 1.000 26.71934 25 ILE B C 1
ATOM 804 O O . ILE B 1 25 ? 13.57876 4.36000 0.27727 1.000 19.50725 25 ILE B O 1
ATOM 809 N N . LYS B 1 26 ? 12.22775 3.19948 1.66292 1.000 20.29157 26 LYS B N 1
ATOM 810 C CA . LYS B 1 26 ? 13.08043 3.45942 2.81651 1.000 24.25227 26 LYS B CA 1
ATOM 811 C C . LYS B 1 26 ? 14.48056 2.90212 2.60414 1.000 24.96052 26 LYS B C 1
ATOM 812 O O . LYS B 1 26 ? 15.47142 3.56572 2.91976 1.000 25.62920 26 LYS B O 1
ATOM 818 N N . THR B 1 27 ? 14.58349 1.71310 2.01421 1.000 22.13165 27 THR B N 1
ATOM 819 C CA . THR B 1 27 ? 15.89136 1.12835 1.77773 1.000 23.50112 27 THR B CA 1
ATOM 820 C C . THR B 1 27 ? 16.67077 1.93058 0.75360 1.000 26.18112 27 THR B C 1
ATOM 821 O O . THR B 1 27 ? 17.88762 2.08992 0.88317 1.000 26.68988 27 THR B O 1
ATOM 825 N N . LEU B 1 28 ? 15.98946 2.44418 -0.26908 1.000 24.07340 28 LEU B N 1
ATOM 826 C CA . LEU B 1 28 ? 16.67210 3.26239 -1.26362 1.000 27.49794 28 LEU B CA 1
ATOM 827 C C . LEU B 1 28 ? 17.29394 4.50057 -0.62957 1.000 29.24507 28 LEU B C 1
ATOM 828 O O . LEU B 1 28 ? 18.35161 4.95989 -1.07387 1.000 26.98539 28 LEU B O 1
ATOM 833 N N . LEU B 1 29 ? 16.62785 5.06920 0.37919 1.000 25.63507 29 LEU B N 1
ATOM 834 C CA . LEU B 1 29 ? 17.12434 6.25222 1.06547 1.000 31.32741 29 LEU B CA 1
ATOM 835 C C . LEU B 1 29 ? 18.24920 5.90461 2.03372 1.000 35.14394 29 LEU B C 1
ATOM 836 O O . LEU B 1 29 ? 19.18174 6.69353 2.22395 1.000 35.57840 29 LEU B O 1
ATOM 841 N N . VAL B 1 30 ? 18.16898 4.73668 2.66501 1.000 33.33424 30 VAL B N 1
ATOM 842 C CA . VAL B 1 30 ? 19.27206 4.28293 3.49595 1.000 30.25772 30 VAL B CA 1
ATOM 843 C C . VAL B 1 30 ? 20.51186 4.06795 2.63582 1.000 35.09900 30 VAL B C 1
ATOM 844 O O . VAL B 1 30 ? 21.61647 4.49457 2.99562 1.000 46.17866 30 VAL B O 1
ATOM 848 N N . ILE B 1 31 ? 20.34480 3.44314 1.46443 1.000 31.97091 31 ILE B N 1
ATOM 849 C CA . ILE B 1 31 ? 21.47903 3.19204 0.58089 1.000 29.02383 31 ILE B CA 1
ATOM 850 C C . ILE B 1 31 ? 22.06379 4.50372 0.08867 1.000 39.29535 31 ILE B C 1
ATOM 851 O O . ILE B 1 31 ? 23.28402 4.65704 -0.01011 1.000 42.21921 31 ILE B O 1
ATOM 856 N N . LYS B 1 32 ? 21.20544 5.46819 -0.22987 1.000 34.79103 32 LYS B N 1
ATOM 857 C CA . LYS B 1 32 ? 21.69972 6.77108 -0.64289 1.000 40.17444 32 LYS B CA 1
ATOM 858 C C . LYS B 1 32 ? 22.57137 7.37721 0.44555 1.000 50.15114 32 LYS B C 1
ATOM 859 O O . LYS B 1 32 ? 23.68902 7.83561 0.18190 1.000 49.27560 32 LYS B O 1
ATOM 865 N N . ASN B 1 33 ? 22.09542 7.33707 1.68822 1.000 44.09473 33 ASN B N 1
ATOM 866 C CA . ASN B 1 33 ? 22.80319 8.00464 2.77085 1.000 46.37903 33 ASN B CA 1
ATOM 867 C C . ASN B 1 33 ? 24.14214 7.33822 3.08278 1.000 49.39663 33 ASN B C 1
ATOM 868 O O . ASN B 1 33 ? 25.07824 8.01294 3.52788 1.000 48.91652 33 ASN B O 1
ATOM 873 N N . LEU B 1 34 ? 24.26444 6.02908 2.85507 1.000 49.01698 34 LEU B N 1
ATOM 874 C CA . LEU B 1 34 ? 25.56600 5.39191 3.03219 1.000 50.21012 34 LEU B CA 1
ATOM 875 C C . LEU B 1 34 ? 26.52869 5.76547 1.91022 1.000 50.36272 34 LEU B C 1
ATOM 876 O O . LEU B 1 34 ? 27.74303 5.82240 2.13299 1.000 61.38871 34 LEU B O 1
ATOM 889 N N . LEU B 1 36 ? 26.58768 8.76406 0.37078 1.000 54.28197 36 LEU B N 1
ATOM 890 C CA . LEU B 1 36 ? 27.04855 10.12699 0.62662 1.000 58.39011 36 LEU B CA 1
ATOM 891 C C . LEU B 1 36 ? 28.13490 10.14702 1.69319 1.000 63.11173 36 LEU B C 1
ATOM 892 O O . LEU B 1 36 ? 29.23049 10.67614 1.46473 1.000 61.36076 36 LEU B O 1
ATOM 897 N N . LYS B 1 37 ? 27.84508 9.56928 2.86272 1.000 59.17755 37 LYS B N 1
ATOM 898 C CA . LYS B 1 37 ? 28.76649 9.52072 3.99203 1.000 60.25334 37 LYS B CA 1
ATOM 899 C C . LYS B 1 37 ? 30.19709 9.21700 3.55472 1.000 66.82941 37 LYS B C 1
ATOM 900 O O . LYS B 1 37 ? 31.14271 9.83279 4.05745 1.000 76.08118 37 LYS B O 1
ATOM 906 N N . ASP B 1 38 ? 30.37079 8.29993 2.59821 1.000 62.45354 38 ASP B N 1
ATOM 907 C CA . ASP B 1 38 ? 31.69336 7.96531 2.07949 1.000 65.19842 38 ASP B CA 1
ATOM 908 C C . ASP B 1 38 ? 31.90162 8.42429 0.63844 1.000 60.59705 38 ASP B C 1
ATOM 909 O O . ASP B 1 38 ? 32.69986 7.82105 -0.08207 1.000 59.19945 38 ASP B O 1
ATOM 914 N N . ASN B 1 39 ? 31.19697 9.46409 0.20714 1.000 62.53776 39 ASN B N 1
ATOM 915 C CA . ASN B 1 39 ? 31.41439 10.11654 -1.08736 1.000 69.63704 39 ASN B CA 1
ATOM 916 C C . ASN B 1 39 ? 31.67565 9.10280 -2.20719 1.000 68.37298 39 ASN B C 1
ATOM 917 O O . ASN B 1 39 ? 32.75040 9.05255 -2.80485 1.000 73.02233 39 ASN B O 1
ATOM 922 N N . LEU B 1 40 ? 30.67221 8.27522 -2.47854 1.000 63.19921 40 LEU B N 1
ATOM 923 C CA . LEU B 1 40 ? 30.72249 7.32687 -3.58195 1.000 56.37301 40 LEU B CA 1
ATOM 924 C C . LEU B 1 40 ? 29.85734 7.83217 -4.72600 1.000 59.26960 40 LEU B C 1
ATOM 925 O O . LEU B 1 40 ? 28.68243 8.14539 -4.52320 1.000 67.99227 40 LEU B O 1
ATOM 930 N N . ASP B 1 41 ? 30.43318 7.92062 -5.92422 1.000 68.80293 41 ASP B N 1
ATOM 931 C CA . ASP B 1 41 ? 29.61513 8.14258 -7.11129 1.000 64.14560 41 ASP B CA 1
ATOM 932 C C . ASP B 1 41 ? 28.96581 6.85133 -7.58501 1.000 58.34839 41 ASP B C 1
ATOM 933 O O . ASP B 1 41 ? 27.92779 6.89195 -8.25429 1.000 57.40352 41 ASP B O 1
ATOM 938 N N . THR B 1 42 ? 29.55903 5.71204 -7.24124 1.000 56.65357 42 THR B N 1
ATOM 939 C CA . THR B 1 42 ? 29.08478 4.40335 -7.65335 1.000 53.40383 42 THR B CA 1
ATOM 940 C C . THR B 1 42 ? 29.31890 3.42064 -6.50848 1.000 56.60067 42 THR B C 1
ATOM 941 O O . THR B 1 42 ? 30.15722 3.64683 -5.63166 1.000 54.20250 42 THR B O 1
ATOM 945 N N . LEU B 1 43 ? 28.55910 2.32553 -6.51121 1.000 49.76909 43 LEU B N 1
ATOM 946 C CA . LEU B 1 43 ? 28.58969 1.37845 -5.40335 1.000 49.80288 43 LEU B CA 1
ATOM 947 C C . LEU B 1 43 ? 28.41594 -0.03599 -5.92819 1.000 47.20435 43 LEU B C 1
ATOM 948 O O . LEU B 1 43 ? 27.48762 -0.30863 -6.69452 1.000 46.70278 43 LEU B O 1
ATOM 953 N N . ALA B 1 44 ? 29.30046 -0.93222 -5.51275 1.000 48.38727 44 ALA B N 1
ATOM 954 C CA . ALA B 1 44 ? 29.24838 -2.31683 -5.95353 1.000 52.43592 44 ALA B CA 1
ATOM 955 C C . ALA B 1 44 ? 28.62536 -3.17953 -4.86453 1.000 45.53316 44 ALA B C 1
ATOM 956 O O . ALA B 1 44 ? 28.58615 -2.80271 -3.69240 1.000 43.41008 44 ALA B O 1
ATOM 966 N N . VAL B 1 46 ? 29.16732 -5.45575 -2.56139 1.000 55.19596 46 VAL B N 1
ATOM 967 C CA . VAL B 1 46 ? 30.16237 -6.17118 -1.77865 1.000 64.46306 46 VAL B CA 1
ATOM 968 C C . VAL B 1 46 ? 29.47175 -7.04034 -0.72959 1.000 63.48300 46 VAL B C 1
ATOM 969 O O . VAL B 1 46 ? 28.33058 -6.79259 -0.32304 1.000 52.60858 46 VAL B O 1
ATOM 973 N N . ARG B 1 47 ? 30.17541 -8.08935 -0.30323 1.000 63.66132 47 ARG B N 1
ATOM 974 C CA . ARG B 1 47 ? 29.70028 -8.90085 0.80776 1.000 61.53468 47 ARG B CA 1
ATOM 975 C C . ARG B 1 47 ? 29.44816 -8.01187 2.01891 1.000 56.63156 47 ARG B C 1
ATOM 976 O O . ARG B 1 47 ? 30.12574 -7.00272 2.23334 1.000 63.10726 47 ARG B O 1
ATOM 984 N N . GLY B 1 48 ? 28.43598 -8.36786 2.79692 1.000 57.91124 48 GLY B N 1
ATOM 985 C CA . GLY B 1 48 ? 28.10993 -7.56620 3.95383 1.000 57.67186 48 GLY B CA 1
ATOM 986 C C . GLY B 1 48 ? 27.50523 -6.21233 3.66023 1.000 50.61475 48 GLY B C 1
ATOM 987 O O . GLY B 1 48 ? 27.15961 -5.49883 4.60803 1.000 56.49607 48 GLY B O 1
ATOM 988 N N . LEU B 1 49 ? 27.37485 -5.82242 2.38720 1.000 50.24609 49 LEU B N 1
ATOM 989 C CA . LEU B 1 49 ? 26.55747 -4.65712 2.05700 1.000 49.24484 49 LEU B CA 1
ATOM 990 C C . LEU B 1 49 ? 25.14547 -4.82613 2.59504 1.000 43.19664 49 LEU B C 1
ATOM 991 O O . LEU B 1 49 ? 24.58605 -3.91204 3.20834 1.000 43.39044 49 LEU B O 1
ATOM 996 N N . ASN B 1 50 ? 24.55948 -6.00510 2.37984 1.000 49.52831 50 ASN B N 1
ATOM 997 C CA . ASN B 1 50 ? 23.25591 -6.31246 2.95370 1.000 45.94514 50 ASN B CA 1
ATOM 998 C C . ASN B 1 50 ? 23.25638 -6.12519 4.46393 1.000 46.34879 50 ASN B C 1
ATOM 999 O O . ASN B 1 50 ? 22.24787 -5.68781 5.03365 1.000 41.08991 50 ASN B O 1
ATOM 1004 N N . VAL B 1 51 ? 24.38421 -6.41032 5.12461 1.000 44.36808 51 VAL B N 1
ATOM 1005 C CA . VAL B 1 51 ? 24.46974 -6.20424 6.56968 1.000 42.76051 51 VAL B CA 1
ATOM 1006 C C . VAL B 1 51 ? 24.63971 -4.72265 6.90011 1.000 43.03309 51 VAL B C 1
ATOM 1007 O O . VAL B 1 51 ? 24.09046 -4.23070 7.89616 1.000 39.54209 51 VAL B O 1
ATOM 1011 N N . LYS B 1 52 ? 25.38765 -3.98277 6.07387 1.000 36.99252 52 LYS B N 1
ATOM 1012 C CA . LYS B 1 52 ? 25.50560 -2.54505 6.29596 1.000 38.58134 52 LYS B CA 1
ATOM 1013 C C . LYS B 1 52 ? 24.15748 -1.86189 6.13625 1.000 43.30285 52 LYS B C 1
ATOM 1014 O O . LYS B 1 52 ? 23.78615 -1.00637 6.95011 1.000 43.68307 52 LYS B O 1
ATOM 1020 N N . ILE B 1 53 ? 23.40098 -2.24490 5.10165 1.000 41.21645 53 ILE B N 1
ATOM 1021 C CA . ILE B 1 53 ? 22.07327 -1.67488 4.88112 1.000 32.44841 53 ILE B CA 1
ATOM 1022 C C . ILE B 1 53 ? 21.17161 -1.94689 6.07831 1.000 33.94376 53 ILE B C 1
ATOM 1023 O O . ILE B 1 53 ? 20.44218 -1.06457 6.55005 1.000 32.27278 53 ILE B O 1
ATOM 1028 N N . ARG B 1 54 ? 21.21847 -3.16991 6.59929 1.000 36.47936 54 ARG B N 1
ATOM 1029 C CA . ARG B 1 54 ? 20.26369 -3.54672 7.63419 1.000 43.37462 54 ARG B CA 1
ATOM 1030 C C . ARG B 1 54 ? 20.53324 -2.78879 8.92756 1.000 40.30815 54 ARG B C 1
ATOM 1031 O O . ARG B 1 54 ? 19.61431 -2.20285 9.51680 1.000 41.97830 54 ARG B O 1
ATOM 1039 N N . LYS B 1 55 ? 21.79314 -2.76565 9.37398 1.000 41.16423 55 LYS B N 1
ATOM 1040 C CA . LYS B 1 55 ? 22.11025 -2.05706 10.60997 1.000 38.86845 55 LYS B CA 1
ATOM 1041 C C . LYS B 1 55 ? 21.87196 -0.56502 10.43521 1.000 32.73663 55 LYS B C 1
ATOM 1042 O O . LYS B 1 55 ? 21.48397 0.12642 11.37928 1.000 37.33864 55 LYS B O 1
ATOM 1048 N N . ALA B 1 56 ? 22.12007 -0.04277 9.23527 1.000 37.13939 56 ALA B N 1
ATOM 1049 C CA . ALA B 1 56 ? 21.82054 1.36145 8.97740 1.000 31.95209 56 ALA B CA 1
ATOM 1050 C C . ALA B 1 56 ? 20.31404 1.60479 8.95590 1.000 39.83103 56 ALA B C 1
ATOM 1051 O O . ALA B 1 56 ? 19.83786 2.63540 9.45852 1.000 42.46956 56 ALA B O 1
ATOM 1053 N N . PHE B 1 57 ? 19.54524 0.66947 8.38378 1.000 33.13330 57 PHE B N 1
ATOM 1054 C CA . PHE B 1 57 ? 18.09057 0.80253 8.40459 1.000 34.22273 57 PHE B CA 1
ATOM 1055 C C . PHE B 1 57 ? 17.58353 0.86622 9.83596 1.000 35.80681 57 PHE B C 1
ATOM 1056 O O . PHE B 1 57 ? 16.79194 1.75348 10.19568 1.000 34.49218 57 PHE B O 1
ATOM 1064 N N . LYS B 1 58 ? 18.01835 -0.08407 10.66389 1.000 32.64632 58 LYS B N 1
ATOM 1065 C CA . LYS B 1 58 ? 17.61521 -0.08431 12.06534 1.000 37.32653 58 LYS B CA 1
ATOM 1066 C C . LYS B 1 58 ? 18.00567 1.22493 12.73920 1.000 39.78148 58 LYS B C 1
ATOM 1067 O O . LYS B 1 58 ? 17.24797 1.75878 13.56076 1.000 36.43968 58 LYS B O 1
ATOM 1073 N N . ALA B 1 59 ? 19.15724 1.79012 12.34580 1.000 38.52253 59 ALA B N 1
ATOM 1074 C CA . ALA B 1 59 ? 19.63963 3.03028 12.94697 1.000 46.67598 59 ALA B CA 1
ATOM 1075 C C . ALA B 1 59 ? 18.79759 4.22969 12.53638 1.000 45.13050 59 ALA B C 1
ATOM 1076 O O . ALA B 1 59 ? 18.76975 5.23243 13.25939 1.000 49.16281 59 ALA B O 1
ATOM 1078 N N . THR B 1 60 ? 18.10417 4.15204 11.39731 1.000 42.00150 60 THR B N 1
ATOM 1079 C CA . THR B 1 60 ? 17.27247 5.25734 10.92468 1.000 32.98346 60 THR B CA 1
ATOM 1080 C C . THR B 1 60 ? 15.82985 5.17480 11.42336 1.000 40.39286 60 THR B C 1
ATOM 1081 O O . THR B 1 60 ? 15.27711 6.17290 11.90121 1.000 45.20524 60 THR B O 1
ATOM 1085 N N . TYR B 1 61 ? 15.19211 4.00734 11.31208 1.000 38.26809 61 TYR B N 1
ATOM 1086 C CA . TYR B 1 61 ? 13.76300 3.91053 11.60204 1.000 38.63927 61 TYR B CA 1
ATOM 1087 C C . TYR B 1 61 ? 13.44196 3.22056 12.92130 1.000 35.81722 61 TYR B C 1
ATOM 1088 O O . TYR B 1 61 ? 12.29737 3.31061 13.37944 1.000 39.80431 61 TYR B O 1
ATOM 1097 N N . GLY B 1 62 ? 14.41169 2.56629 13.55660 1.000 33.00551 62 GLY B N 1
ATOM 1098 C CA . GLY B 1 62 ? 14.19960 1.99066 14.86569 1.000 35.78532 62 GLY B CA 1
ATOM 1099 C C . GLY B 1 62 ? 13.71842 0.55957 14.87835 1.000 46.67305 62 GLY B C 1
ATOM 1100 O O . GLY B 1 62 ? 13.32172 0.06217 15.94224 1.000 49.58966 62 GLY B O 1
ATOM 1101 N N . TYR B 1 63 ? 13.74089 -0.12058 13.73862 1.000 36.77875 63 TYR B N 1
ATOM 1102 C CA . TYR B 1 63 ? 13.30936 -1.50658 13.67505 1.000 36.73628 63 TYR B CA 1
ATOM 1103 C C . TYR B 1 63 ? 13.88528 -2.11551 12.40440 1.000 32.26978 63 TYR B C 1
ATOM 1104 O O . TYR B 1 63 ? 14.52203 -1.43671 11.59541 1.000 38.36447 63 TYR B O 1
ATOM 1113 N N . ASN B 1 64 ? 13.68277 -3.41122 12.25011 1.000 32.02592 64 ASN B N 1
ATOM 1114 C CA . ASN B 1 64 ? 14.14355 -4.10553 11.06240 1.000 34.02833 64 ASN B CA 1
ATOM 1115 C C . ASN B 1 64 ? 12.97039 -4.75795 10.35661 1.000 28.88634 64 ASN B C 1
ATOM 1116 O O . ASN B 1 64 ? 11.90166 -4.97603 10.93816 1.000 30.50121 64 ASN B O 1
ATOM 1121 N N . TYR B 1 65 ? 13.18665 -5.07831 9.09643 1.000 24.78644 65 TYR B N 1
ATOM 1122 C CA . TYR B 1 65 ? 12.27060 -5.93925 8.37807 1.000 24.91317 65 TYR B CA 1
ATOM 1123 C C . TYR B 1 65 ? 12.92989 -7.28896 8.12022 1.000 27.02630 65 TYR B C 1
ATOM 1124 O O . TYR B 1 65 ? 14.13200 -7.46960 8.31603 1.000 30.02677 65 TYR B O 1
ATOM 1133 N N . ASN B 1 66 ? 12.10439 -8.24705 7.70640 1.000 27.10498 66 ASN B N 1
ATOM 1134 C CA . ASN B 1 66 ? 12.57322 -9.58459 7.36058 1.000 24.66826 66 ASN B CA 1
ATOM 1135 C C . ASN B 1 66 ? 13.64716 -9.52695 6.27157 1.000 27.26448 66 ASN B C 1
ATOM 1136 O O . ASN B 1 66 ? 13.46301 -8.88236 5.23390 1.000 23.21992 66 ASN B O 1
ATOM 1141 N N . TYR B 1 67 ? 14.76649 -10.22684 6.50926 1.000 27.64912 67 TYR B N 1
ATOM 1142 C CA . TYR B 1 67 ? 15.93967 -10.12611 5.63842 1.000 29.89853 67 TYR B CA 1
ATOM 1143 C C . TYR B 1 67 ? 15.64943 -10.58212 4.21256 1.000 29.07523 67 TYR B C 1
ATOM 1144 O O . TYR B 1 67 ? 16.34299 -10.16602 3.27721 1.000 24.48516 67 TYR B O 1
ATOM 1153 N N . ILE B 1 68 ? 14.66895 -11.46776 4.02030 1.000 29.99203 68 ILE B N 1
ATOM 1154 C CA . ILE B 1 68 ? 14.37273 -11.92011 2.66266 1.000 26.19077 68 ILE B CA 1
ATOM 1155 C C . ILE B 1 68 ? 13.86084 -10.76081 1.80614 1.000 23.02646 68 ILE B C 1
ATOM 1156 O O . ILE B 1 68 ? 14.07833 -10.73419 0.59055 1.000 22.04783 68 ILE B O 1
ATOM 1161 N N . LYS B 1 69 ? 13.21486 -9.76587 2.42425 1.000 23.63014 69 LYS B N 1
ATOM 1162 C CA . LYS B 1 69 ? 12.75932 -8.60398 1.66940 1.000 23.81048 69 LYS B CA 1
ATOM 1163 C C . LYS B 1 69 ? 13.93231 -7.84403 1.05217 1.000 26.25118 69 LYS B C 1
ATOM 1164 O O . LYS B 1 69 ? 13.84538 -7.37567 -0.09260 1.000 22.90826 69 LYS B O 1
ATOM 1170 N N . LEU B 1 70 ? 15.04694 -7.72939 1.78254 1.000 24.02310 70 LEU B N 1
ATOM 1171 C CA . LEU B 1 70 ? 16.19656 -7.01591 1.23486 1.000 22.76564 70 LEU B CA 1
ATOM 1172 C C . LEU B 1 70 ? 16.76754 -7.75362 0.03606 1.000 27.29524 70 LEU B C 1
ATOM 1173 O O . LEU B 1 70 ? 17.13384 -7.12766 -0.97035 1.000 27.24111 70 LEU B O 1
ATOM 1178 N N . THR B 1 71 ? 16.79967 -9.08716 0.10186 1.000 24.59487 71 THR B N 1
ATOM 1179 C CA . THR B 1 71 ? 17.22679 -9.87123 -1.04954 1.000 25.88856 71 THR B CA 1
ATOM 1180 C C . THR B 1 71 ? 16.41122 -9.50359 -2.28246 1.000 25.71441 71 THR B C 1
ATOM 1181 O O . THR B 1 71 ? 16.96429 -9.25601 -3.36636 1.000 24.14591 71 THR B O 1
ATOM 1185 N N . GLU B 1 72 ? 15.08650 -9.43293 -2.12107 1.000 23.51640 72 GLU B N 1
ATOM 1186 C CA . GLU B 1 72 ? 14.22103 -9.06931 -3.23938 1.000 24.18405 72 GLU B CA 1
ATOM 1187 C C . GLU B 1 72 ? 14.49062 -7.64595 -3.70767 1.000 20.40026 72 GLU B C 1
ATOM 1188 O O . GLU B 1 72 ? 14.61520 -7.39619 -4.90571 1.000 24.37313 72 GLU B O 1
ATOM 1194 N N . TYR B 1 73 ? 14.57880 -6.69407 -2.77398 1.000 22.28350 73 TYR B N 1
ATOM 1195 C CA . TYR B 1 73 ? 14.86145 -5.31704 -3.16675 1.000 21.79780 73 TYR B CA 1
ATOM 1196 C C . TYR B 1 73 ? 16.16517 -5.22096 -3.94601 1.000 23.21230 73 TYR B C 1
ATOM 1197 O O . TYR B 1 73 ? 16.25169 -4.48683 -4.93525 1.000 24.34123 73 TYR B O 1
ATOM 1206 N N . LEU B 1 74 ? 17.19105 -5.96098 -3.51787 1.000 25.89185 74 LEU B N 1
ATOM 1207 C CA . LEU B 1 74 ? 18.49494 -5.84522 -4.16072 1.000 27.18256 74 LEU B CA 1
ATOM 1208 C C . LEU B 1 74 ? 18.50696 -6.50129 -5.53044 1.000 27.83181 74 LEU B C 1
ATOM 1209 O O . LEU B 1 74 ? 19.21307 -6.03485 -6.43349 1.000 25.42779 74 LEU B O 1
ATOM 1214 N N . SER B 1 75 ? 17.73521 -7.57497 -5.70344 1.000 29.01016 75 SER B N 1
ATOM 1215 C CA . SER B 1 75 ? 17.54252 -8.13772 -7.03490 1.000 26.84351 75 SER B CA 1
ATOM 1216 C C . SER B 1 75 ? 16.96111 -7.10571 -7.99043 1.000 29.00052 75 SER B C 1
ATOM 1217 O O . SER B 1 75 ? 17.13469 -7.22369 -9.20810 1.000 31.19163 75 SER B O 1
ATOM 1220 N N . ILE B 1 76 ? 16.26161 -6.10144 -7.46673 1.000 26.02406 76 ILE B N 1
ATOM 1221 C CA . ILE B 1 76 ? 15.79595 -4.98966 -8.29349 1.000 29.08915 76 ILE B CA 1
ATOM 1222 C C . ILE B 1 76 ? 16.85464 -3.89806 -8.38711 1.000 26.52557 76 ILE B C 1
ATOM 1223 O O . ILE B 1 76 ? 17.13174 -3.37408 -9.46684 1.000 30.45696 76 ILE B O 1
ATOM 1228 N N . ILE B 1 77 ? 17.46187 -3.53747 -7.25707 1.000 23.35802 77 ILE B N 1
ATOM 1229 C CA . ILE B 1 77 ? 18.39417 -2.41654 -7.24320 1.000 28.97171 77 ILE B CA 1
ATOM 1230 C C . ILE B 1 77 ? 19.63567 -2.72814 -8.07266 1.000 32.23617 77 ILE B C 1
ATOM 1231 O O . ILE B 1 77 ? 20.14424 -1.86174 -8.79024 1.000 32.12164 77 ILE B O 1
ATOM 1236 N N . PHE B 1 78 ? 20.14211 -3.95796 -7.98947 1.000 34.27411 78 PHE B N 1
ATOM 1237 C CA . PHE B 1 78 ? 21.40581 -4.33312 -8.64011 1.000 32.31523 78 PHE B CA 1
ATOM 1238 C C . PHE B 1 78 ? 21.22481 -5.26265 -9.84537 1.000 33.99190 78 PHE B C 1
ATOM 1239 O O . PHE B 1 78 ? 20.12699 -5.75631 -10.12143 1.000 37.08434 78 PHE B O 1
ATOM 1247 N N . SER C 1 3 ? 6.12254 -52.23739 24.20879 1.000 42.75862 3 SER C N 1
ATOM 1248 C CA . SER C 1 3 ? 5.40953 -53.43536 24.65799 1.000 55.00506 3 SER C CA 1
ATOM 1249 C C . SER C 1 3 ? 4.86181 -54.26753 23.49527 1.000 57.95785 3 SER C C 1
ATOM 1250 O O . SER C 1 3 ? 5.06208 -55.48568 23.42335 1.000 54.82543 3 SER C O 1
ATOM 1253 N N . THR C 1 4 ? 4.15742 -53.60138 22.59025 1.000 48.07947 4 THR C N 1
ATOM 1254 C CA . THR C 1 4 ? 3.54202 -54.26743 21.45748 1.000 48.51042 4 THR C CA 1
ATOM 1255 C C . THR C 1 4 ? 3.73237 -53.38831 20.23231 1.000 43.15146 4 THR C C 1
ATOM 1256 O O . THR C 1 4 ? 3.80759 -52.16118 20.33328 1.000 45.17811 4 THR C O 1
ATOM 1260 N N . LEU C 1 5 ? 3.85372 -54.02605 19.08036 1.000 38.97457 5 LEU C N 1
ATOM 1261 C CA . LEU C 1 5 ? 4.05992 -53.32304 17.82220 1.000 37.56400 5 LEU C CA 1
ATOM 1262 C C . LEU C 1 5 ? 2.80886 -53.49890 16.98305 1.000 36.34833 5 LEU C C 1
ATOM 1263 O O . LEU C 1 5 ? 2.50249 -54.60854 16.53949 1.000 40.95721 5 LEU C O 1
ATOM 1268 N N . THR C 1 6 ? 2.09954 -52.40819 16.75017 1.000 37.00864 6 THR C N 1
ATOM 1269 C CA . THR C 1 6 ? 0.98423 -52.41864 15.82056 1.000 43.31468 6 THR C CA 1
ATOM 1270 C C . THR C 1 6 ? 1.50140 -52.17409 14.40243 1.000 40.96693 6 THR C C 1
ATOM 1271 O O . THR C 1 6 ? 2.58363 -51.61261 14.19600 1.000 38.25337 6 THR C O 1
ATOM 1283 N N . ASP C 1 8 ? 0.19240 -50.24080 12.17005 1.000 35.67937 8 ASP C N 1
ATOM 1284 C CA . ASP C 1 8 ? 0.18938 -48.81930 11.84127 1.000 42.44026 8 ASP C CA 1
ATOM 1285 C C . ASP C 1 8 ? 1.44354 -48.13570 12.36802 1.000 37.49940 8 ASP C C 1
ATOM 1286 O O . ASP C 1 8 ? 1.98314 -47.23229 11.71550 1.000 35.40635 8 ASP C O 1
ATOM 1291 N N . ARG C 1 9 ? 1.93628 -48.58502 13.52209 1.000 32.60479 9 ARG C N 1
ATOM 1292 C CA . ARG C 1 9 ? 3.17484 -48.05107 14.06341 1.000 35.26010 9 ARG C CA 1
ATOM 1293 C C . ARG C 1 9 ? 4.38328 -48.52340 13.26431 1.000 34.64284 9 ARG C C 1
ATOM 1294 O O . ARG C 1 9 ? 5.30157 -47.73643 13.01449 1.000 32.29631 9 ARG C O 1
ATOM 1302 N N . LEU C 1 10 ? 4.41704 -49.80663 12.88029 1.000 34.69413 10 LEU C N 1
ATOM 1303 C CA . LEU C 1 10 ? 5.51754 -50.29362 12.04970 1.000 37.01670 10 LEU C CA 1
ATOM 1304 C C . LEU C 1 10 ? 5.60065 -49.50675 10.75146 1.000 33.74736 10 LEU C C 1
ATOM 1305 O O . LEU C 1 10 ? 6.69353 -49.11151 10.31914 1.000 32.05001 10 LEU C O 1
ATOM 1310 N N . GLU C 1 11 ? 4.44703 -49.26105 10.12456 1.000 36.26046 11 GLU C N 1
ATOM 1311 C CA . GLU C 1 11 ? 4.40552 -48.44787 8.91053 1.000 38.33465 11 GLU C CA 1
ATOM 1312 C C . GLU C 1 11 ? 4.97650 -47.05508 9.16785 1.000 35.64806 11 GLU C C 1
ATOM 1313 O O . GLU C 1 11 ? 5.73077 -46.51435 8.34881 1.000 36.53543 11 GLU C O 1
ATOM 1319 N N . SER C 1 12 ? 4.65127 -46.47515 10.32032 1.000 28.77903 12 SER C N 1
ATOM 1320 C CA . SER C 1 12 ? 5.17852 -45.16619 10.67078 1.000 34.90879 12 SER C CA 1
ATOM 1321 C C . SER C 1 12 ? 6.67368 -45.22246 10.98231 1.000 35.20144 12 SER C C 1
ATOM 1322 O O . SER C 1 12 ? 7.39265 -44.25374 10.72089 1.000 28.15507 12 SER C O 1
ATOM 1325 N N . LEU C 1 13 ? 7.16284 -46.33745 11.53632 1.000 32.79770 13 LEU C N 1
ATOM 1326 C CA . LEU C 1 13 ? 8.60594 -46.48792 11.70802 1.000 34.30584 13 LEU C CA 1
ATOM 1327 C C . LEU C 1 13 ? 9.30786 -46.54885 10.35926 1.000 24.81250 13 LEU C C 1
ATOM 1328 O O . LEU C 1 13 ? 10.40521 -46.00885 10.19555 1.000 23.31896 13 LEU C O 1
ATOM 1333 N N . ILE C 1 14 ? 8.68180 -47.19852 9.38196 1.000 24.06363 14 ILE C N 1
ATOM 1334 C CA . ILE C 1 14 ? 9.25014 -47.25734 8.04164 1.000 28.41691 14 ILE C CA 1
ATOM 1335 C C . ILE C 1 14 ? 9.29468 -45.86938 7.41406 1.000 28.62304 14 ILE C C 1
ATOM 1336 O O . ILE C 1 14 ? 10.29701 -45.47893 6.79816 1.000 28.91475 14 ILE C O 1
ATOM 1341 N N . LYS C 1 15 ? 8.21998 -45.09909 7.56985 1.000 29.01303 15 LYS C N 1
ATOM 1342 C CA . LYS C 1 15 ? 8.19170 -43.74682 7.02464 1.000 34.32026 15 LYS C CA 1
ATOM 1343 C C . LYS C 1 15 ? 9.27311 -42.87040 7.65879 1.000 35.86579 15 LYS C C 1
ATOM 1344 O O . LYS C 1 15 ? 9.93823 -42.08506 6.96584 1.000 33.78839 15 LYS C O 1
ATOM 1350 N N . GLU C 1 16 ? 9.46871 -42.99269 8.97515 1.000 26.11081 16 GLU C N 1
ATOM 1351 C CA . GLU C 1 16 ? 10.43836 -42.13924 9.64919 1.000 27.96433 16 GLU C CA 1
ATOM 1352 C C . GLU C 1 16 ? 11.86797 -42.45897 9.22759 1.000 30.26249 16 GLU C C 1
ATOM 1353 O O . GLU C 1 16 ? 12.71077 -41.55275 9.15591 1.000 27.93636 16 GLU C O 1
ATOM 1359 N N . HIS C 1 17 ? 12.16300 -43.73066 8.94724 1.000 26.04158 17 HIS C N 1
ATOM 1360 C CA . HIS C 1 17 ? 13.49687 -44.07774 8.47446 1.000 29.68526 17 HIS C CA 1
ATOM 1361 C C . HIS C 1 17 ? 13.85318 -43.29395 7.21681 1.000 30.95090 17 HIS C C 1
ATOM 1362 O O . HIS C 1 17 ? 15.00754 -42.88926 7.03494 1.000 31.64616 17 HIS C O 1
ATOM 1369 N N . SER C 1 18 ? 12.86914 -43.04985 6.34863 1.000 27.34149 18 SER C N 1
ATOM 1370 C CA . SER C 1 18 ? 13.09839 -42.28134 5.13259 1.000 30.20616 18 SER C CA 1
ATOM 1371 C C . SER C 1 18 ? 13.30536 -40.79680 5.39301 1.000 33.55546 18 SER C C 1
ATOM 1372 O O . SER C 1 18 ? 13.71603 -40.08009 4.47709 1.000 35.49784 18 SER C O 1
ATOM 1375 N N . ILE C 1 19 ? 13.01901 -40.32025 6.60660 1.000 29.60815 19 ILE C N 1
ATOM 1376 C CA . ILE C 1 19 ? 13.23138 -38.93269 6.98334 1.000 27.10516 19 ILE C CA 1
ATOM 1377 C C . ILE C 1 19 ? 14.55390 -38.74324 7.71416 1.000 26.14406 19 ILE C C 1
ATOM 1378 O O . ILE C 1 19 ? 15.20611 -37.71457 7.56218 1.000 29.39237 19 ILE C O 1
ATOM 1383 N N . ILE C 1 20 ? 14.94872 -39.72600 8.53441 1.000 25.31517 20 ILE C N 1
ATOM 1384 C CA . ILE C 1 20 ? 16.20696 -39.61329 9.26764 1.000 28.38269 20 ILE C CA 1
ATOM 1385 C C . ILE C 1 20 ? 17.36515 -39.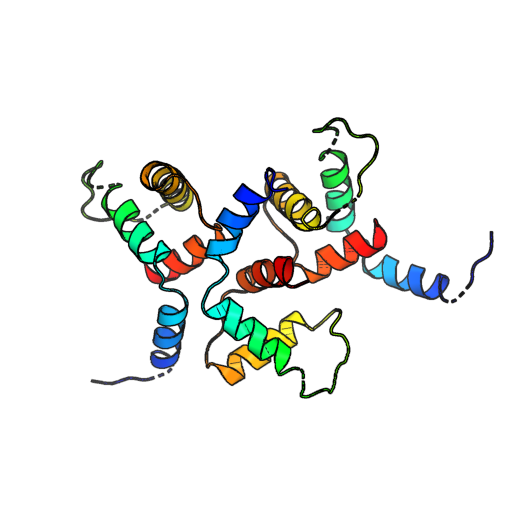50529 8.28631 1.000 22.76712 20 ILE C C 1
ATOM 1386 O O . ILE C 1 20 ? 17.47422 -40.29520 7.34515 1.000 26.98427 20 ILE C O 1
ATOM 1391 N N . ASP C 1 21 ? 18.22476 -38.51174 8.49418 1.000 26.15577 21 ASP C N 1
ATOM 1392 C CA . ASP C 1 21 ? 19.36100 -38.22104 7.61966 1.000 24.06895 21 ASP C CA 1
ATOM 1393 C C . ASP C 1 21 ? 20.31693 -37.30910 8.38512 1.000 23.90408 21 ASP C C 1
ATOM 1394 O O . ASP C 1 21 ? 20.12480 -37.04736 9.57891 1.000 24.11487 21 ASP C O 1
ATOM 1399 N N . ASP C 1 22 ? 21.31687 -36.78124 7.67592 1.000 20.44425 22 ASP C N 1
ATOM 1400 C CA . ASP C 1 22 ? 22.36184 -35.97046 8.29188 1.000 22.03641 22 ASP C CA 1
ATOM 1401 C C . ASP C 1 22 ? 21.82018 -34.67985 8.89286 1.000 26.54096 22 ASP C C 1
ATOM 1402 O O . ASP C 1 22 ? 22.25802 -34.25909 9.97430 1.000 25.46948 22 ASP C O 1
ATOM 1407 N N . ASN C 1 23 ? 20.93911 -33.98468 8.17217 1.000 22.40396 23 ASN C N 1
ATOM 1408 C CA . ASN C 1 23 ? 20.43886 -32.72858 8.71022 1.000 22.01266 23 ASN C CA 1
ATOM 1409 C C . ASN C 1 23 ? 19.50737 -32.96035 9.89073 1.000 19.84450 23 ASN C C 1
ATOM 1410 O O . ASN C 1 23 ? 19.30797 -32.05015 10.69836 1.000 20.48561 23 ASN C O 1
ATOM 1415 N N . TYR C 1 24 ? 18.94652 -34.16244 10.01750 1.000 21.84223 24 TYR C N 1
ATOM 1416 C CA . TYR C 1 24 ? 18.15957 -34.48335 11.19996 1.000 19.98745 24 TYR C CA 1
ATOM 1417 C C . TYR C 1 24 ? 19.01897 -34.4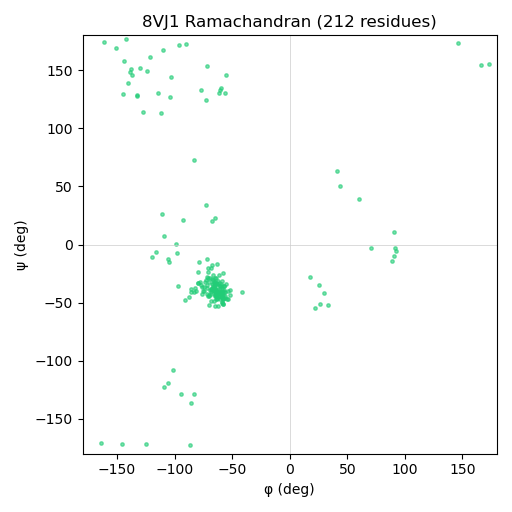2948 12.46743 1.000 20.12408 24 TYR C C 1
ATOM 1418 O O . TYR C 1 24 ? 18.67413 -33.72941 13.42579 1.000 22.67278 24 TYR C O 1
ATOM 1427 N N . ILE C 1 25 ? 20.15865 -35.13853 12.48677 1.000 19.56569 25 ILE C N 1
ATOM 1428 C CA . ILE C 1 25 ? 20.97823 -35.17689 13.70045 1.000 21.53219 25 ILE C CA 1
ATOM 1429 C C . ILE C 1 25 ? 21.53975 -33.79509 14.01813 1.000 21.64154 25 ILE C C 1
ATOM 1430 O O . ILE C 1 25 ? 21.60413 -33.38445 15.18603 1.000 22.75527 25 ILE C O 1
ATOM 1435 N N . LYS C 1 26 ? 21.95382 -33.05285 12.99581 1.000 21.54694 26 LYS C N 1
ATOM 1436 C CA . LYS C 1 26 ? 22.36129 -31.67999 13.24048 1.000 22.74253 26 LYS C CA 1
ATOM 1437 C C . LYS C 1 26 ? 21.22075 -30.85179 13.80516 1.000 21.16499 26 LYS C C 1
ATOM 1438 O O . LYS C 1 26 ? 21.45664 -29.95504 14.61857 1.000 24.48586 26 LYS C O 1
ATOM 1444 N N . THR C 1 27 ? 19.97984 -31.13453 13.40559 1.000 14.30784 27 THR C N 1
ATOM 1445 C CA . THR C 1 27 ? 18.88089 -30.38231 13.98541 1.000 18.97026 27 THR C CA 1
ATOM 1446 C C . THR C 1 27 ? 18.71369 -30.73959 15.46231 1.000 23.22379 27 THR C C 1
ATOM 1447 O O . THR C 1 27 ? 18.51724 -29.85402 16.30419 1.000 22.96424 27 THR C O 1
ATOM 1451 N N . LEU C 1 28 ? 18.84214 -32.02593 15.79933 1.000 19.63231 28 LEU C N 1
ATOM 1452 C CA . LEU C 1 28 ? 18.82258 -32.43337 17.20115 1.000 20.26419 28 LEU C CA 1
ATOM 1453 C C . LEU C 1 28 ? 19.91678 -31.72730 17.98881 1.000 25.85838 28 LEU C C 1
ATOM 1454 O O . LEU C 1 28 ? 19.67044 -31.20956 19.08615 1.000 23.43654 28 LEU C O 1
ATOM 1459 N N . LEU C 1 29 ? 21.13571 -31.68889 17.43327 1.000 25.09853 29 LEU C N 1
ATOM 1460 C CA . LEU C 1 29 ? 22.23328 -30.98610 18.08568 1.000 25.51681 29 LEU C CA 1
ATOM 1461 C C . LEU C 1 29 ? 21.95764 -29.49587 18.20018 1.000 26.77832 29 LEU C C 1
ATOM 1462 O O . LEU C 1 29 ? 22.36309 -28.87081 19.18315 1.000 32.13049 29 LEU C O 1
ATOM 1467 N N . VAL C 1 30 ? 21.27080 -28.90625 17.21596 1.000 24.69071 30 VAL C N 1
ATOM 1468 C CA . VAL C 1 30 ? 20.93982 -27.49032 17.31724 1.000 27.07285 30 VAL C CA 1
ATOM 1469 C C . VAL C 1 30 ? 19.92710 -27.26215 18.43658 1.000 27.34007 30 VAL C C 1
ATOM 1470 O O . VAL C 1 30 ? 20.03873 -26.30684 19.21500 1.000 22.89455 30 VAL C O 1
ATOM 1474 N N . ILE C 1 31 ? 18.92132 -28.13076 18.52478 1.000 27.35005 31 ILE C N 1
ATOM 1475 C CA . ILE C 1 31 ? 17.93556 -28.02370 19.58756 1.000 30.00010 31 ILE C CA 1
ATOM 1476 C C . ILE C 1 31 ? 18.59656 -28.23160 20.94497 1.000 34.75913 31 ILE C C 1
ATOM 1477 O O . ILE C 1 31 ? 18.29209 -27.52715 21.91720 1.000 30.39043 31 ILE C O 1
ATOM 1482 N N . LYS C 1 32 ? 19.53451 -29.18130 21.02245 1.000 30.49920 32 LYS C N 1
ATOM 1483 C CA . LYS C 1 32 ? 20.23941 -29.43392 22.27361 1.000 31.03050 32 LYS C CA 1
ATOM 1484 C C . LYS C 1 32 ? 20.98605 -28.19145 22.75462 1.000 34.55291 32 LYS C C 1
ATOM 1485 O O . LYS C 1 32 ? 20.95398 -27.86723 23.94882 1.000 34.80165 32 LYS C O 1
ATOM 1491 N N . ASN C 1 33 ? 21.65937 -27.47880 21.84076 1.000 29.63699 33 ASN C N 1
ATOM 1492 C CA . ASN C 1 33 ? 22.33865 -26.24252 22.22588 1.000 35.86450 33 ASN C CA 1
ATOM 1493 C C . ASN C 1 33 ? 21.34180 -25.14808 22.57360 1.000 39.62407 33 ASN C C 1
ATOM 1494 O O . ASN C 1 33 ? 21.65227 -24.26514 23.37880 1.000 42.18835 33 ASN C O 1
ATOM 1499 N N . LEU C 1 34 ? 20.14908 -25.18275 21.97686 1.000 35.97715 34 LEU C N 1
ATOM 1500 C CA . LEU C 1 34 ? 19.14809 -24.17090 22.28613 1.000 38.96065 34 LEU C CA 1
ATOM 1501 C C . LEU C 1 34 ? 18.65477 -24.29831 23.72179 1.000 36.19369 34 LEU C C 1
ATOM 1502 O O . LEU C 1 34 ? 18.34838 -23.28727 24.36069 1.000 36.53925 34 LEU C O 1
ATOM 1515 N N . LEU C 1 36 ? 20.39582 -25.97416 26.33720 1.000 39.54403 36 LEU C N 1
ATOM 1516 C CA . LEU C 1 36 ? 21.59136 -25.61741 27.10010 1.000 38.29988 36 LEU C CA 1
ATOM 1517 C C . LEU C 1 36 ? 21.73710 -24.10849 27.23750 1.000 46.11424 36 LEU C C 1
ATOM 1518 O O . LEU C 1 36 ? 22.10122 -23.60429 28.30834 1.000 52.20646 36 LEU C O 1
ATOM 1523 N N . LYS C 1 37 ? 21.46372 -23.37727 26.14915 1.000 44.35899 37 LYS C N 1
ATOM 1524 C CA . LYS C 1 37 ? 21.69925 -21.93721 26.09913 1.000 43.01490 37 LYS C CA 1
ATOM 1525 C C . LYS C 1 37 ? 20.78362 -21.20142 27.06764 1.000 46.69015 37 LYS C C 1
ATOM 1526 O O . LYS C 1 37 ? 21.23449 -20.35426 27.84531 1.000 57.52812 37 LYS C O 1
ATOM 1532 N N . ASP C 1 38 ? 19.48982 -21.51526 27.03404 1.000 47.43967 38 ASP C N 1
ATOM 1533 C CA . ASP C 1 38 ? 18.51472 -20.96267 27.96003 1.000 47.42413 38 ASP C CA 1
ATOM 1534 C C . ASP C 1 38 ? 18.31282 -21.85345 29.17830 1.000 51.63376 38 ASP C C 1
ATOM 1535 O O . ASP C 1 38 ? 17.26197 -21.76884 29.83079 1.000 54.41457 38 ASP C O 1
ATOM 1540 N N . ASN C 1 39 ? 19.28315 -22.71968 29.46716 1.000 46.82393 39 ASN C N 1
ATOM 1541 C CA . ASN C 1 39 ? 19.31751 -23.56045 30.66640 1.000 55.71333 39 ASN C CA 1
ATOM 1542 C C . ASN C 1 39 ? 17.95741 -24.18925 30.97317 1.000 52.88715 39 ASN C C 1
ATOM 1543 O O . ASN C 1 39 ? 17.45082 -24.11763 32.09445 1.000 58.78054 39 ASN C O 1
ATOM 1548 N N . LEU C 1 40 ? 17.36590 -24.82087 29.95537 1.000 50.42762 40 LEU C N 1
ATOM 1549 C CA . LEU C 1 40 ? 16.12051 -25.56683 30.11410 1.000 49.63979 40 LEU C CA 1
ATOM 1550 C C . LEU C 1 40 ? 16.38502 -27.06962 30.15564 1.000 42.89403 40 LEU C C 1
ATOM 1551 O O . LEU C 1 40 ? 17.27894 -27.57217 29.47226 1.000 47.57067 40 LEU C O 1
ATOM 1556 N N . ASP C 1 41 ? 15.60557 -27.77504 30.97222 1.000 44.48500 41 ASP C N 1
ATOM 1557 C CA . ASP C 1 41 ? 15.52447 -29.22673 30.90312 1.000 50.96787 41 ASP C CA 1
ATOM 1558 C C . ASP C 1 41 ? 14.31039 -29.69333 30.11326 1.000 50.53911 41 ASP C C 1
ATOM 1559 O O . ASP C 1 41 ? 14.18775 -30.89159 29.85136 1.000 42.03040 41 ASP C O 1
ATOM 1564 N N . THR C 1 42 ? 13.41936 -28.77684 29.73003 1.000 51.08113 42 THR C N 1
ATOM 1565 C CA . THR C 1 42 ? 12.18425 -29.09462 29.02701 1.000 46.03564 42 THR C CA 1
ATOM 1566 C C . THR C 1 42 ? 11.91967 -28.04981 27.94773 1.000 46.67447 42 THR C C 1
ATOM 1567 O O . THR C 1 42 ? 12.13464 -26.85212 28.15611 1.000 46.55713 42 THR C O 1
ATOM 1571 N N . LEU C 1 43 ? 11.46794 -28.50396 26.78283 1.000 44.36436 43 LEU C N 1
ATOM 1572 C CA . LEU C 1 43 ? 11.12287 -27.61137 25.68192 1.000 47.86381 43 LEU C CA 1
ATOM 1573 C C . LEU C 1 43 ? 9.76618 -28.01264 25.12889 1.000 39.37799 43 LEU C C 1
ATOM 1574 O O . LEU C 1 43 ? 9.53191 -29.18806 24.82748 1.000 42.69972 43 LEU C O 1
ATOM 1579 N N . ALA C 1 44 ? 8.87808 -27.04085 25.00930 1.000 37.86260 44 ALA C N 1
ATOM 1580 C CA . ALA C 1 44 ? 7.52158 -27.26711 24.54378 1.000 46.66039 44 ALA C CA 1
ATOM 1581 C C . ALA C 1 44 ? 7.36275 -26.75227 23.11866 1.000 48.59191 44 ALA C C 1
ATOM 1582 O O . ALA C 1 44 ? 7.85034 -25.66688 22.77732 1.000 46.16314 44 ALA C O 1
ATOM 1592 N N . VAL C 1 46 ? 5.96132 -24.76791 20.94210 1.000 53.59725 46 VAL C N 1
ATOM 1593 C CA . VAL C 1 46 ? 5.15318 -23.55372 20.88814 1.000 48.33243 46 VAL C CA 1
ATOM 1594 C C . VAL C 1 46 ? 5.15501 -23.02466 19.46276 1.000 46.95872 46 VAL C C 1
ATOM 1595 O O . VAL C 1 46 ? 6.08544 -23.27420 18.69285 1.000 52.11248 46 VAL C O 1
ATOM 1599 N N . ARG C 1 47 ? 4.11445 -22.28206 19.09677 1.000 39.59894 47 ARG C N 1
A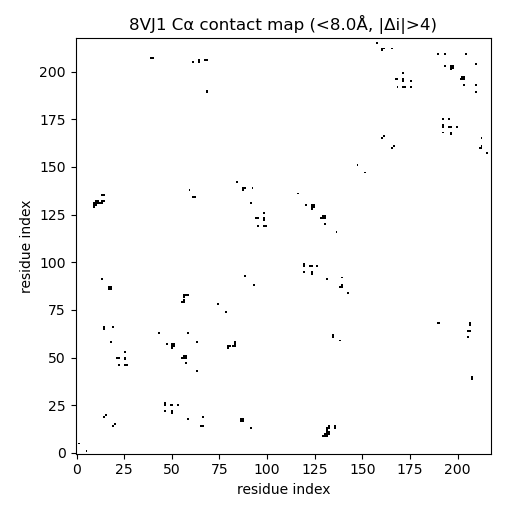TOM 1600 C CA . ARG C 1 47 ? 4.14195 -21.59050 17.81576 1.000 47.91784 47 ARG C CA 1
ATOM 1601 C C . ARG C 1 47 ? 5.30834 -20.61425 17.80357 1.000 46.79622 47 ARG C C 1
ATOM 1602 O O . ARG C 1 47 ? 5.52342 -19.87534 18.76974 1.000 46.59758 47 ARG C O 1
ATOM 1610 N N . GLY C 1 48 ? 6.07547 -20.63300 16.71553 1.000 37.63778 48 GLY C N 1
ATOM 1611 C CA . GLY C 1 48 ? 7.28127 -19.85178 16.61663 1.000 32.54728 48 GLY C CA 1
ATOM 1612 C C . GLY C 1 48 ? 8.54353 -20.56821 17.03997 1.000 34.75894 48 GLY C C 1
ATOM 1613 O O . GLY C 1 48 ? 9.63163 -20.00148 16.89894 1.000 40.66573 48 GLY C O 1
ATOM 1614 N N . LEU C 1 49 ? 8.44633 -21.79136 17.56058 1.000 35.57976 49 LEU C N 1
ATOM 1615 C CA . LEU C 1 49 ? 9.66374 -22.52680 17.89174 1.000 34.95159 49 LEU C CA 1
ATOM 1616 C C . LEU C 1 49 ? 10.34575 -23.03894 16.63105 1.000 30.63498 49 LEU C C 1
ATOM 1617 O O . LEU C 1 49 ? 11.58087 -23.06187 16.54594 1.000 31.23910 49 LEU C O 1
ATOM 1622 N N . ASN C 1 50 ? 9.55572 -23.45750 15.64100 1.000 32.48847 50 ASN C N 1
ATOM 1623 C CA . ASN C 1 50 ? 10.13922 -23.90213 14.38778 1.000 32.26848 50 ASN C CA 1
ATOM 1624 C C . ASN C 1 50 ? 10.94649 -22.78652 13.75530 1.000 33.21078 50 ASN C C 1
ATOM 1625 O O . ASN C 1 50 ? 11.99830 -23.03865 13.15666 1.000 31.63459 50 ASN C O 1
ATOM 1630 N N . VAL C 1 51 ? 10.50684 -21.54415 13.93730 1.000 30.78184 51 VAL C N 1
ATOM 1631 C CA . VAL C 1 51 ? 11.25053 -20.42022 13.38755 1.000 35.11490 51 VAL C CA 1
ATOM 1632 C C . VAL C 1 51 ? 12.58830 -20.25327 14.10112 1.000 29.07169 51 VAL C C 1
ATOM 1633 O O . VAL C 1 51 ? 13.60556 -19.96176 13.46604 1.000 31.12649 51 VAL C O 1
ATOM 1637 N N . LYS C 1 52 ? 12.63209 -20.46481 15.41704 1.000 28.40775 52 LYS C N 1
ATOM 1638 C CA . LYS C 1 52 ? 13.90820 -20.23816 16.09012 1.000 34.90785 52 LYS C CA 1
ATOM 1639 C C . LYS C 1 52 ? 14.86046 -21.41437 15.89459 1.000 28.93348 52 LYS C C 1
ATOM 1640 O O . LYS C 1 52 ? 16.07604 -21.22583 15.82045 1.000 33.29875 52 LYS C O 1
ATOM 1646 N N . ILE C 1 53 ? 14.34723 -22.63642 15.80312 1.000 28.02969 53 ILE C N 1
ATOM 1647 C CA . ILE C 1 53 ? 15.21798 -23.73108 15.39384 1.000 29.03142 53 ILE C CA 1
ATOM 1648 C C . ILE C 1 53 ? 15.82660 -23.42237 14.02922 1.000 28.74991 53 ILE C C 1
ATOM 1649 O O . ILE C 1 53 ? 17.04641 -23.52550 13.83159 1.000 22.06477 53 ILE C O 1
ATOM 1654 N N . ARG C 1 54 ? 14.98281 -22.98156 13.08837 1.000 25.82965 54 ARG C N 1
ATOM 1655 C CA . ARG C 1 54 ? 15.43061 -22.66504 11.73275 1.000 27.93241 54 ARG C CA 1
ATOM 1656 C C . ARG C 1 54 ? 16.52945 -21.60519 11.74323 1.000 29.24628 54 ARG C C 1
ATOM 1657 O O . ARG C 1 54 ? 17.59252 -21.79270 11.13965 1.000 30.76048 54 ARG C O 1
ATOM 1665 N N . LYS C 1 55 ? 16.29457 -20.48745 12.43710 1.000 27.19286 55 LYS C N 1
ATOM 1666 C CA . LYS C 1 55 ? 17.31801 -19.45467 12.54604 1.000 28.65258 55 LYS C CA 1
ATOM 1667 C C . LYS C 1 55 ? 18.57965 -20.00060 13.18366 1.000 32.70825 55 LYS C C 1
ATOM 1668 O O . LYS C 1 55 ? 19.69269 -19.62543 12.79272 1.000 31.48414 55 LYS C O 1
ATOM 1674 N N . ALA C 1 56 ? 18.42976 -20.87809 14.17984 1.000 25.19902 56 ALA C N 1
ATOM 1675 C CA . ALA C 1 56 ? 19.60820 -21.38450 14.87277 1.000 29.89394 56 ALA C CA 1
ATOM 1676 C C . ALA C 1 56 ? 20.38556 -22.34755 13.99394 1.000 25.65612 56 ALA C C 1
ATOM 1677 O O . ALA C 1 56 ? 21.62009 -22.37759 14.04082 1.000 32.21563 56 ALA C O 1
ATOM 1679 N N . PHE C 1 57 ? 19.68214 -23.15918 13.20200 1.000 26.56660 57 PHE C N 1
ATOM 1680 C CA . PHE C 1 57 ? 20.36682 -24.04253 12.26069 1.000 26.64538 57 PHE C CA 1
ATOM 1681 C C . PHE C 1 57 ? 21.17613 -23.22766 11.25313 1.000 27.04171 57 PHE C C 1
ATOM 1682 O O . PHE C 1 57 ? 22.34598 -23.53897 10.99549 1.000 21.86718 57 PHE C O 1
ATOM 1690 N N . LYS C 1 58 ? 20.58651 -22.14739 10.71421 1.000 26.49060 58 LYS C N 1
ATOM 1691 C CA . LYS C 1 58 ? 21.30341 -21.31024 9.74956 1.000 31.03902 58 LYS C CA 1
ATOM 1692 C C . LYS C 1 58 ? 22.55999 -20.70976 10.36535 1.000 26.06935 58 LYS C C 1
ATOM 1693 O O . LYS C 1 58 ? 23.63815 -20.74720 9.76481 1.000 26.15194 58 LYS C O 1
ATOM 1699 N N . ALA C 1 59 ? 22.43253 -20.15474 11.57312 1.000 33.03375 59 ALA C N 1
ATOM 1700 C CA . ALA C 1 59 ? 23.57892 -19.61302 12.29209 1.000 25.14644 59 ALA C CA 1
ATOM 1701 C C . ALA C 1 59 ? 24.64651 -20.66982 12.54375 1.000 26.38891 59 ALA C C 1
ATOM 1702 O O . ALA C 1 59 ? 25.83433 -20.35012 12.55948 1.000 30.36805 59 ALA C O 1
ATOM 1704 N N . THR C 1 60 ? 24.26411 -21.93071 12.71903 1.000 27.83304 60 THR C N 1
ATOM 1705 C CA . THR C 1 60 ? 25.26291 -22.93355 13.08326 1.000 25.31191 60 THR C CA 1
ATOM 1706 C C . THR C 1 60 ? 25.97609 -23.54100 11.88214 1.000 28.47381 60 THR C C 1
ATOM 1707 O O . THR C 1 60 ? 27.19141 -23.76211 11.93632 1.000 30.96836 60 THR C O 1
ATOM 1711 N N . TYR C 1 61 ? 25.25792 -23.83587 10.79596 1.000 29.27008 61 TYR C N 1
ATOM 1712 C CA . TYR C 1 61 ? 25.86041 -24.52963 9.66174 1.000 23.68309 61 TYR C CA 1
ATOM 1713 C C . TYR C 1 61 ? 25.90834 -23.72958 8.36913 1.000 20.45617 61 TYR C C 1
ATOM 1714 O O . TYR C 1 61 ? 26.48928 -24.21375 7.39894 1.000 22.09642 61 TYR C O 1
ATOM 1723 N N . GLY C 1 62 ? 25.30632 -22.54767 8.31139 1.000 22.13469 62 GLY C N 1
ATOM 1724 C CA . GLY C 1 62 ? 25.38545 -21.71541 7.13394 1.000 24.31849 62 GLY C CA 1
ATOM 1725 C C . GLY C 1 62 ? 24.29672 -21.90284 6.09711 1.000 25.42715 62 GLY C C 1
ATOM 1726 O O . GLY C 1 62 ? 24.21754 -21.09297 5.17426 1.000 30.80472 62 GLY C O 1
ATOM 1727 N N . TYR C 1 63 ? 23.44871 -22.92590 6.20907 1.000 24.36806 63 TYR C N 1
ATOM 1728 C CA . TYR C 1 63 ? 22.43864 -23.19939 5.18530 1.000 27.22549 63 TYR C CA 1
ATOM 1729 C C . TYR C 1 63 ? 21.15123 -23.66670 5.86349 1.000 25.77520 63 TYR C C 1
ATOM 1730 O O . TYR C 1 63 ? 21.09253 -23.82723 7.08497 1.000 26.14519 63 TYR C O 1
ATOM 1739 N N . ASN C 1 64 ? 20.10626 -23.88865 5.06586 1.000 24.86660 64 ASN C N 1
ATOM 1740 C CA . ASN C 1 64 ? 18.82335 -24.34537 5.58792 1.000 24.85859 64 ASN C CA 1
ATOM 1741 C C . ASN C 1 64 ? 18.23682 -25.41387 4.67917 1.000 25.10183 64 ASN C C 1
ATOM 1742 O O . ASN C 1 64 ? 18.46195 -25.40821 3.46657 1.000 20.55816 64 ASN C O 1
ATOM 1747 N N . TYR C 1 65 ? 17.44799 -26.31072 5.27428 1.000 21.09648 65 TYR C N 1
ATOM 1748 C CA . TYR C 1 65 ? 16.46792 -27.07023 4.51785 1.000 20.46881 65 TYR C CA 1
ATOM 1749 C C . TYR C 1 65 ? 15.13933 -26.29851 4.49431 1.000 23.07776 65 TYR C C 1
ATOM 1750 O O . TYR C 1 65 ? 14.99327 -25.25804 5.12952 1.000 17.98838 65 TYR C O 1
ATOM 1759 N N . ASN C 1 66 ? 14.17987 -26.77905 3.70719 1.000 25.46303 66 ASN C N 1
ATOM 1760 C CA . ASN C 1 66 ? 12.95749 -26.00913 3.49741 1.000 32.43301 66 ASN C CA 1
ATOM 1761 C C . ASN C 1 66 ? 11.93045 -26.31298 4.59708 1.000 30.90024 66 ASN C C 1
ATOM 1762 O O . ASN C 1 66 ? 12.21115 -27.01700 5.57426 1.000 28.00632 66 ASN C O 1
ATOM 1767 N N . TYR C 1 67 ? 10.70784 -25.79334 4.42713 1.000 29.14781 67 TYR C N 1
ATOM 1768 C CA . TYR C 1 67 ? 9.73319 -25.83126 5.51137 1.000 25.86305 67 TYR C CA 1
ATOM 1769 C C . TYR C 1 67 ? 9.14035 -27.22652 5.68471 1.000 24.54669 67 TYR C C 1
ATOM 1770 O O . TYR C 1 67 ? 8.92334 -27.67627 6.81420 1.000 23.37431 67 TYR C O 1
ATOM 1779 N N . ILE C 1 68 ? 8.86472 -27.92417 4.58184 1.000 26.02816 68 ILE C N 1
ATOM 1780 C CA . ILE C 1 68 ? 8.30315 -29.26384 4.69107 1.000 28.48937 68 ILE C CA 1
ATOM 1781 C C . ILE C 1 68 ? 9.27419 -30.18312 5.41650 1.000 26.75693 68 ILE C C 1
ATOM 1782 O O . ILE C 1 68 ? 8.86947 -30.97676 6.27625 1.000 28.98098 68 ILE C O 1
ATOM 1787 N N . LYS C 1 69 ? 10.57604 -30.06364 5.11286 1.000 29.53373 69 LYS C N 1
ATOM 1788 C CA . LYS C 1 69 ? 11.57395 -30.89475 5.78498 1.000 24.99042 69 LYS C CA 1
ATOM 1789 C C . LYS C 1 69 ? 11.64930 -30.57189 7.26915 1.000 24.41509 69 LYS C C 1
ATOM 1790 O O . LYS C 1 69 ? 11.77749 -31.47637 8.10318 1.000 23.47892 69 LYS C O 1
ATOM 1796 N N . LEU C 1 70 ? 11.61300 -29.28539 7.61914 1.000 23.86143 70 LEU C N 1
ATOM 1797 C CA . LEU C 1 70 ? 11.53064 -28.92180 9.02771 1.000 21.35250 70 LEU C CA 1
ATOM 1798 C C . LEU C 1 70 ? 10.31651 -29.56882 9.68171 1.000 25.75631 70 LEU C C 1
ATOM 1799 O O . LEU C 1 70 ? 10.41100 -30.11895 10.78678 1.000 25.33448 70 LEU C O 1
ATOM 1804 N N . THR C 1 71 ? 9.17051 -29.52569 9.00167 1.000 20.00484 71 THR C N 1
ATOM 1805 C CA . THR C 1 71 ? 7.96317 -30.13042 9.54548 1.000 28.73474 71 THR C CA 1
ATOM 1806 C C . THR C 1 71 ? 8.16845 -31.62143 9.78438 1.000 26.22382 71 THR C C 1
ATOM 1807 O O . THR C 1 71 ? 7.80720 -32.15185 10.83985 1.000 25.24601 71 THR C O 1
ATOM 1811 N N . GLU C 1 72 ? 8.75695 -32.31452 8.81039 1.000 24.20959 72 GLU C N 1
ATOM 1812 C CA . GLU C 1 72 ? 9.00392 -33.73934 8.98304 1.000 24.10524 72 GLU C CA 1
ATOM 1813 C C . GLU C 1 72 ? 9.89820 -34.02066 10.19024 1.000 23.93927 72 GLU C C 1
ATOM 1814 O O . GLU C 1 72 ? 9.58720 -34.90981 10.98922 1.000 23.41882 72 GLU C O 1
ATOM 1820 N N . TYR C 1 73 ? 10.99448 -33.26083 10.36428 1.000 22.21144 73 TYR C N 1
ATOM 1821 C CA . TYR C 1 73 ? 11.85207 -33.45781 11.53766 1.000 22.75644 73 TYR C CA 1
ATOM 1822 C C . TYR C 1 73 ? 11.06525 -33.27001 12.83668 1.000 24.93436 73 TYR C C 1
ATOM 1823 O O . TYR C 1 73 ? 11.09528 -34.12622 13.72309 1.000 23.89321 73 TYR C O 1
ATOM 1832 N N . LEU C 1 74 ? 10.34952 -32.15113 12.96532 1.000 25.04358 74 LEU C N 1
ATOM 1833 C CA . LEU C 1 74 ? 9.59987 -31.89741 14.19152 1.000 31.19221 74 LEU C CA 1
ATOM 1834 C C . LEU C 1 74 ? 8.51579 -32.94741 14.43237 1.000 28.37440 74 LEU C C 1
ATOM 1835 O O . LEU C 1 74 ? 8.20296 -33.25653 15.58417 1.000 26.39541 74 LEU C O 1
ATOM 1840 N N . SER C 1 75 ? 7.94326 -33.51062 13.36743 1.000 25.79659 75 SER C N 1
ATOM 1841 C CA . SER C 1 75 ? 6.95343 -34.56746 13.53364 1.000 32.45030 75 SER C CA 1
ATOM 1842 C C . SER C 1 75 ? 7.55969 -35.81194 14.17596 1.000 29.43298 75 SER C C 1
ATOM 1843 O O . SER C 1 75 ? 6.85634 -36.55688 14.86367 1.000 38.20440 75 SER C O 1
ATOM 1846 N N . ILE C 1 76 ? 8.85460 -36.05307 13.97716 1.000 31.76706 76 ILE C N 1
ATOM 1847 C CA . ILE C 1 76 ? 9.51893 -37.14046 14.69060 1.000 28.93209 76 ILE C CA 1
ATOM 1848 C C . ILE C 1 76 ? 9.91304 -36.70616 16.09591 1.000 33.06866 76 ILE C C 1
ATOM 1849 O O . ILE C 1 76 ? 9.80304 -37.48009 17.04996 1.000 35.71231 76 ILE C O 1
ATOM 1854 N N . ILE C 1 77 ? 10.39786 -35.47571 16.24617 1.000 28.05700 77 ILE C N 1
ATOM 1855 C CA . ILE C 1 77 ? 10.94329 -35.04519 17.52690 1.000 34.25806 77 ILE C CA 1
ATOM 1856 C C . ILE C 1 77 ? 9.83233 -34.74144 18.52289 1.000 38.74018 77 ILE C C 1
ATOM 1857 O O . ILE C 1 77 ? 9.93115 -35.10364 19.69972 1.000 36.51267 77 ILE C O 1
ATOM 1862 N N . PHE C 1 78 ? 8.77627 -34.06023 18.07732 1.000 34.51322 78 PHE C N 1
ATOM 1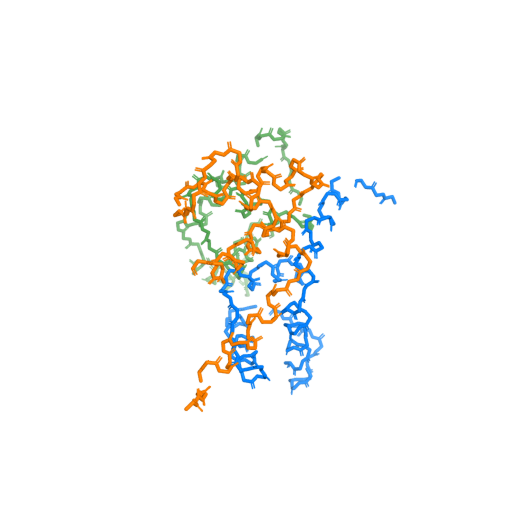863 C CA . PHE C 1 78 ? 7.59630 -33.79573 18.90896 1.000 44.17020 78 PHE C CA 1
ATOM 1864 C C . PHE C 1 78 ? 6.37610 -34.56829 18.40835 1.000 47.67731 78 PHE C C 1
ATOM 1865 O O . PHE C 1 78 ? 6.42630 -35.78376 18.21348 1.000 59.71150 78 PHE C O 1
#

Secondary structure (DSSP, 8-state):
----HHHHHHHHHTTSSHHHHHHHHHHHH--TT--S----TTHHHHHHHHHHHHHS----HHHHHHHHHHH-/-----HHHHHHHHHHH--HHHHHHHHHHHH--TT--SS---TTHHHHHHHHHHHHHSS---HHHHHHHHHHH-/-----HHHHHHHHHTT-SHHHHHHHHHHHH--TT--S----TTHHHHHHHHHHHHHS----HHHHHHHHHHH-

Organism: NCBI:txid498743

Foldseek 3Di:
DDDVVVVVVVVLVVLPDDVLVLLVVLVVVCCVVPDPDDDDPPPLVVSQVSSCVVPVDGDDSVSVVSSVVVVD/DDDDVVVVVVVVLVVLDDPVLVLLVVLVVVVVVVPDPDDDDPCPLVSSQVSSCVPPVDGDDSVSVVSSVVVVD/DDDDVNVVVVVVLVVLDDDVLVVLVVLVVVCCVVPDPDDDDPCPLVVSQVSSCVPPVDGDDDVSSVSSVVVVD

Radius of gyration: 20.81 Å; Cα contacts (8 Å, |Δi|>4): 111; chains: 3; bounding box: 45×64×60 Å

InterPro domains:
  IPR032047 Telomere resolvase ResT/TelK, catalytic domain [PF16684] (164-338)
  IPR038280 Telomere resolvase ResT/TelK, catalytic domain superfamily [G3DSA:1.10.443.30] (140-349)

Sequence (218 aa):
TLTDRLESLIKEHSIIDDNYIKTLLVIKNLLKDNLDTLAVRGLNVKIRKAFKATYGYNYNYIKLTEYLSIIFSTLTDRLESLIKEHSIIDDNYIKTLLVIKNLLKDNLDTLAVRGLNVKIRKAFKATYGYNYNYIKLTEYLSIIFSTLTDRLESLIKEHSIIDDNYIKTLLVIKNLLKDNLDTLAVRGLNVKIRKAFKATYGYNYNYIKLTEYLSIIF